Protein AF-A0A928P464-F1 (afdb_monomer_lite)

Secondary structure (DSSP, 8-state):
-PPPHHHHHHHHHHHHH-HHHHHHHHHHHHHHHHHHHHHHHHHHHHHHH----HHHHHHHHHHHHHHHIIIIIITTT-TTSPP---HHHHHHHHHHHHHHHHHHHHHHHHHHHHTTS--HHHHHHHHHHHHHHHHHHHHHHHHHHHHHHHHHHHHHSSS-HHHHHHHHHHHHHHHHHT--HHHHHHHHHHHHTTSBHHHHHHHHHHHHHT-TT----HHHHHHHHHHHSSBSSSS-BTTTSBGGGG--TT-HHHHHHHHHHHHHHHHHHHTT-

pLDDT: mean 84.29, std 10.1, range [51.41, 97.38]

Foldseek 3Di:
DQDDLVNLVVLVVQLVPDLVSVLVSLLVVCCVQCLVLLVVLQVVVCVVVVDDCSVVLSVQLSVVCSVDVVPCQQQVVHPPDHGHSDRVVSSVVSVVSSLVSSLVVVLVVLVVVCPVDDDPVVSVVVSVVVSVVSVVVSVVVVVLVVVQVLLLCLLVDPDQLLLSLLQLQLVLCCVQVVDDSLVSLVCCVVPQQQPASLVSVVVSQVSQVVPVSHDQDPVSVVSSVVSQQPDPDPPDGSRGDGSNVQDDPVDRSVRSVVSNVVSVVVSVVVVVD

Radius of gyration: 24.07 Å; chains: 1; bounding box: 61×32×77 Å

Sequence (273 aa):
MEFTKEEFDIMIDEMLNREQCCKDMLTVILDKTLDKFIKSWCYKAKIKYNIDLSEDAKTYIYIHFYETVIPKFLLKNGINGPVNYDPEGFSHWLCRVAKRTFINFMKEELLFSSRVISTDDELLKFITAEVIGLEKNLDEAETRQRLRKIFSIVINLRMSIYKKLTWLLEFLLIINHNSKKIEANRIMEKVFSDKSLFSMYCTVLVLIENIPWLSITEEEKAVLIAGLEKSYDENQKYADVKYSEFYMKKGPISSISDWINRVNDMIKKELKK

Structure (mmCIF, N/CA/C/O backbone):
data_AF-A0A928P464-F1
#
_entry.id   AF-A0A928P464-F1
#
loop_
_atom_site.group_PDB
_atom_site.id
_atom_site.type_symbol
_atom_site.label_atom_id
_atom_site.label_alt_id
_atom_site.label_comp_id
_atom_site.label_asym_id
_atom_site.label_entity_id
_atom_site.label_seq_id
_atom_site.pdbx_PDB_ins_code
_atom_site.Cartn_x
_atom_site.Cartn_y
_atom_site.Cartn_z
_atom_site.occupancy
_atom_site.B_iso_or_equiv
_atom_site.auth_seq_id
_atom_site.auth_comp_id
_atom_site.auth_asym_id
_atom_site.auth_atom_id
_atom_site.pdbx_PDB_model_num
ATOM 1 N N . MET A 1 1 ? 11.515 -4.047 0.277 1.00 51.41 1 MET A N 1
ATOM 2 C CA . MET A 1 1 ? 12.463 -4.713 1.180 1.00 51.41 1 MET A CA 1
ATOM 3 C C . MET A 1 1 ? 13.371 -3.604 1.657 1.00 51.41 1 MET A C 1
ATOM 5 O O . MET A 1 1 ? 13.888 -2.912 0.791 1.00 51.41 1 MET A O 1
ATOM 9 N N . GLU A 1 2 ? 13.449 -3.342 2.957 1.00 57.09 2 GLU A N 1
ATOM 10 C CA . GLU A 1 2 ? 14.510 -2.492 3.498 1.00 57.09 2 GLU A CA 1
ATOM 11 C C . GLU A 1 2 ? 15.785 -3.341 3.570 1.00 57.09 2 GLU A C 1
ATOM 13 O O . GLU A 1 2 ? 15.769 -4.434 4.133 1.00 57.09 2 GLU A O 1
ATOM 18 N N . PHE A 1 3 ? 16.862 -2.878 2.932 1.00 64.12 3 PHE A N 1
ATOM 19 C CA . PHE A 1 3 ? 18.202 -3.388 3.211 1.00 64.12 3 PHE A CA 1
ATOM 20 C C . PHE A 1 3 ? 18.655 -2.754 4.518 1.00 64.12 3 PHE A C 1
ATOM 22 O O . PHE A 1 3 ? 18.525 -1.534 4.672 1.00 64.12 3 PHE A O 1
ATOM 29 N N . THR A 1 4 ? 19.217 -3.531 5.442 1.00 73.69 4 THR A N 1
ATOM 30 C CA . THR A 1 4 ? 19.958 -2.889 6.528 1.00 73.69 4 THR A CA 1
ATOM 31 C C . THR A 1 4 ? 21.178 -2.177 5.944 1.00 73.69 4 THR A C 1
ATOM 33 O O . THR A 1 4 ? 21.699 -2.542 4.887 1.00 73.69 4 THR A O 1
ATOM 36 N N . LYS A 1 5 ? 21.633 -1.124 6.625 1.00 75.06 5 LYS A N 1
ATOM 37 C CA . LYS A 1 5 ? 22.790 -0.343 6.180 1.00 75.06 5 LYS A CA 1
ATOM 38 C C . LYS A 1 5 ? 24.044 -1.218 6.042 1.00 75.06 5 LYS A C 1
ATOM 40 O O . LYS A 1 5 ? 24.749 -1.108 5.051 1.00 75.06 5 LYS A O 1
ATOM 45 N N . GLU A 1 6 ? 24.254 -2.129 6.989 1.00 80.19 6 GLU A N 1
ATOM 46 C CA . GLU A 1 6 ? 25.386 -3.062 6.998 1.00 80.19 6 GLU A CA 1
ATOM 47 C C . GLU A 1 6 ? 25.321 -4.076 5.848 1.00 80.19 6 GLU A C 1
ATOM 49 O O . GLU A 1 6 ? 26.315 -4.267 5.152 1.00 80.19 6 GLU A O 1
ATOM 54 N N . GLU A 1 7 ? 24.155 -4.680 5.584 1.00 79.75 7 GLU A N 1
ATOM 55 C CA . GLU A 1 7 ? 23.981 -5.588 4.438 1.00 79.75 7 GLU A CA 1
ATOM 56 C C . GLU A 1 7 ? 24.219 -4.869 3.107 1.00 79.75 7 GLU A C 1
ATOM 58 O O . GLU A 1 7 ? 24.826 -5.427 2.194 1.00 79.75 7 GLU A O 1
ATOM 63 N N . PHE A 1 8 ? 23.742 -3.627 2.997 1.00 81.50 8 PHE A N 1
ATOM 64 C CA . PHE A 1 8 ? 23.893 -2.824 1.792 1.00 81.50 8 PHE A CA 1
ATOM 65 C C . PHE A 1 8 ? 25.349 -2.424 1.533 1.00 81.50 8 PHE A C 1
ATOM 67 O O . PHE A 1 8 ? 25.798 -2.453 0.388 1.00 81.50 8 PHE A O 1
ATOM 74 N N . ASP A 1 9 ? 26.089 -2.082 2.586 1.00 83.31 9 ASP A N 1
ATOM 75 C CA . ASP A 1 9 ? 27.494 -1.691 2.481 1.00 83.31 9 ASP A CA 1
ATOM 76 C C . ASP A 1 9 ? 28.367 -2.890 2.057 1.00 83.31 9 ASP A C 1
ATOM 78 O O . ASP A 1 9 ? 29.120 -2.772 1.090 1.00 83.31 9 ASP A O 1
ATOM 82 N N . ILE A 1 10 ? 28.174 -4.072 2.666 1.00 83.12 10 ILE A N 1
ATOM 83 C CA . ILE A 1 10 ? 28.855 -5.324 2.264 1.00 83.12 10 ILE A CA 1
ATOM 84 C C . ILE A 1 10 ? 28.572 -5.649 0.793 1.00 83.12 10 ILE A C 1
ATOM 86 O O . ILE A 1 10 ? 29.476 -5.966 0.021 1.00 83.12 10 ILE A O 1
ATOM 90 N N . MET A 1 11 ? 27.308 -5.538 0.392 1.00 80.62 11 MET A N 1
ATOM 91 C CA . MET A 1 11 ? 26.863 -5.811 -0.968 1.00 80.62 11 MET A CA 1
ATOM 92 C C . MET A 1 11 ? 27.524 -4.875 -1.991 1.00 80.62 11 MET A C 1
ATOM 94 O O . MET A 1 11 ? 27.979 -5.339 -3.037 1.00 80.62 11 MET A O 1
ATOM 98 N N . ILE A 1 12 ? 27.599 -3.570 -1.708 1.00 83.38 12 ILE A N 1
ATOM 99 C CA . ILE A 1 12 ? 28.276 -2.607 -2.588 1.00 83.38 12 ILE A CA 1
ATOM 100 C C . ILE A 1 12 ? 29.764 -2.934 -2.705 1.00 83.38 12 ILE A C 1
ATOM 102 O O . ILE A 1 12 ? 30.298 -2.938 -3.818 1.00 83.38 12 ILE A O 1
ATOM 106 N N . ASP A 1 13 ? 30.421 -3.232 -1.587 1.00 82.19 13 ASP A N 1
ATOM 107 C CA . ASP A 1 13 ? 31.849 -3.538 -1.573 1.00 82.19 13 ASP A CA 1
ATOM 108 C C . ASP A 1 13 ? 32.155 -4.813 -2.374 1.00 82.19 13 ASP A C 1
ATOM 110 O O . ASP A 1 13 ? 33.135 -4.862 -3.122 1.00 82.19 13 ASP A O 1
ATOM 114 N N . GLU A 1 14 ? 31.297 -5.831 -2.301 1.00 80.56 14 GLU A N 1
ATOM 115 C CA . GLU A 1 14 ? 31.416 -7.036 -3.128 1.00 80.56 14 GLU A CA 1
ATOM 116 C C . GLU A 1 14 ? 31.190 -6.750 -4.621 1.00 80.56 14 GLU A C 1
ATOM 118 O O . GLU A 1 14 ? 31.947 -7.243 -5.465 1.00 80.56 14 GLU A O 1
ATOM 123 N N . MET A 1 15 ? 30.197 -5.919 -4.957 1.00 79.50 15 MET A N 1
ATOM 124 C CA . MET A 1 15 ? 29.885 -5.542 -6.341 1.00 79.50 15 MET A CA 1
ATOM 125 C C . MET A 1 15 ? 30.997 -4.717 -7.003 1.00 79.50 15 MET A C 1
ATOM 127 O O . MET A 1 15 ? 31.235 -4.873 -8.201 1.00 79.50 15 MET A O 1
ATOM 131 N N . LEU A 1 16 ? 31.676 -3.844 -6.252 1.00 79.94 16 LEU A N 1
ATOM 132 C CA . LEU A 1 16 ? 32.748 -2.990 -6.778 1.00 79.94 16 LEU A CA 1
ATOM 133 C C . LEU A 1 16 ? 34.091 -3.719 -6.911 1.00 79.94 16 LEU A C 1
ATOM 135 O O . LEU A 1 16 ? 34.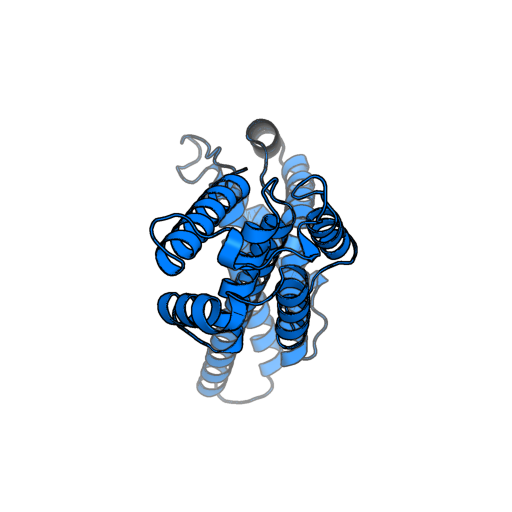897 -3.348 -7.762 1.00 79.94 16 LEU A O 1
ATOM 139 N N . ASN A 1 17 ? 34.334 -4.758 -6.107 1.00 77.06 17 ASN A N 1
ATOM 140 C CA . ASN A 1 17 ? 35.632 -5.435 -6.062 1.00 77.06 17 ASN A CA 1
ATOM 141 C C . ASN A 1 17 ? 35.736 -6.677 -6.966 1.00 77.06 17 ASN A C 1
ATOM 143 O O . ASN A 1 17 ? 36.846 -7.181 -7.159 1.00 77.06 17 ASN A O 1
ATOM 147 N N . ARG A 1 18 ? 34.626 -7.216 -7.504 1.00 67.75 18 ARG A N 1
ATOM 148 C CA . ARG A 1 18 ? 34.631 -8.447 -8.325 1.00 67.75 18 ARG A CA 1
ATOM 149 C C . ARG A 1 18 ? 33.524 -8.469 -9.388 1.00 67.75 18 ARG A C 1
ATOM 151 O O . ARG A 1 18 ? 32.344 -8.577 -9.069 1.00 67.75 18 ARG A O 1
ATOM 158 N N . GLU A 1 19 ? 33.911 -8.493 -10.664 1.00 61.59 19 GLU A N 1
ATOM 159 C CA . GLU A 1 19 ? 32.976 -8.441 -11.802 1.00 61.59 19 GLU A CA 1
ATOM 160 C C . GLU A 1 19 ? 32.015 -9.647 -11.872 1.00 61.59 19 GLU A C 1
ATOM 162 O O . GLU A 1 19 ? 30.820 -9.474 -12.107 1.00 61.59 19 GLU A O 1
ATOM 167 N N . GLN A 1 20 ? 32.499 -10.868 -11.606 1.00 62.56 20 GLN A N 1
ATOM 168 C CA . GLN A 1 20 ? 31.653 -12.070 -11.606 1.00 62.56 20 GLN A CA 1
ATOM 169 C C . GLN A 1 20 ? 30.688 -12.101 -10.404 1.00 62.56 20 GLN A C 1
ATOM 171 O O . GLN A 1 20 ? 29.511 -12.403 -10.575 1.00 62.56 20 GLN A O 1
ATOM 176 N N . CYS A 1 21 ? 31.151 -11.717 -9.207 1.00 61.81 21 CYS A N 1
ATOM 177 C CA . CYS A 1 21 ? 30.310 -11.671 -8.002 1.00 61.81 21 CYS A CA 1
ATOM 178 C C . CYS A 1 21 ? 29.225 -10.587 -8.092 1.00 61.81 21 CYS A C 1
ATOM 180 O O . CYS A 1 21 ? 28.141 -10.759 -7.539 1.00 61.81 21 CYS A O 1
ATOM 182 N N . CYS A 1 22 ? 29.483 -9.502 -8.831 1.00 69.69 22 CYS A N 1
ATOM 183 C CA . CYS A 1 22 ? 28.506 -8.448 -9.082 1.00 69.69 22 CYS A CA 1
ATOM 184 C C . CYS A 1 22 ? 27.236 -8.981 -9.766 1.00 69.69 22 CYS A C 1
ATOM 186 O O . CYS A 1 22 ? 26.129 -8.626 -9.362 1.00 69.69 22 CYS A O 1
ATOM 188 N N . LYS A 1 23 ? 27.373 -9.868 -10.763 1.00 75.06 23 LYS A N 1
ATOM 189 C CA . LYS A 1 23 ? 26.223 -10.409 -11.508 1.00 75.06 23 LYS A CA 1
ATOM 190 C C . LYS A 1 23 ? 25.366 -11.343 -10.656 1.00 75.06 23 LYS A C 1
ATOM 192 O O . LYS A 1 23 ? 24.143 -11.201 -10.631 1.00 75.06 23 LYS A O 1
ATOM 197 N N . ASP A 1 24 ? 26.002 -12.245 -9.916 1.00 78.69 24 ASP A N 1
ATOM 198 C CA . ASP A 1 24 ? 25.301 -13.198 -9.051 1.00 78.69 24 ASP A CA 1
ATOM 199 C C . ASP A 1 24 ? 24.577 -12.471 -7.908 1.00 78.69 24 ASP A C 1
ATOM 201 O O . ASP A 1 24 ? 23.390 -12.701 -7.663 1.00 78.69 24 ASP A O 1
ATOM 205 N N . MET A 1 25 ? 25.257 -11.515 -7.264 1.00 80.00 25 MET A N 1
ATOM 206 C CA . MET A 1 25 ? 24.678 -10.714 -6.186 1.00 80.00 25 MET A CA 1
ATOM 207 C C . MET A 1 25 ? 23.514 -9.854 -6.690 1.00 80.00 25 MET A C 1
ATOM 209 O O . MET A 1 25 ? 22.440 -9.834 -6.082 1.00 80.00 25 MET A O 1
ATOM 213 N N . LEU A 1 26 ? 23.682 -9.192 -7.839 1.00 81.31 26 LEU A N 1
ATOM 214 C CA . LEU A 1 26 ? 22.622 -8.392 -8.441 1.00 81.31 26 LEU A CA 1
ATOM 215 C C . LEU A 1 26 ? 21.419 -9.253 -8.837 1.00 81.31 26 LEU A C 1
ATOM 217 O O . LEU A 1 26 ? 20.295 -8.846 -8.568 1.00 81.31 26 LEU A O 1
ATOM 221 N N . THR A 1 27 ? 21.623 -10.461 -9.366 1.00 85.62 27 THR A N 1
ATOM 222 C CA . THR A 1 27 ? 20.524 -11.410 -9.631 1.00 85.62 27 THR A CA 1
ATOM 223 C C . THR A 1 27 ? 19.709 -11.671 -8.368 1.00 85.62 27 THR A C 1
ATOM 225 O O . THR A 1 27 ? 18.491 -11.502 -8.374 1.00 85.62 27 THR A O 1
ATOM 228 N N . VAL A 1 28 ? 20.377 -12.018 -7.262 1.00 84.94 28 VAL A N 1
ATOM 229 C CA . VAL A 1 28 ? 19.716 -12.314 -5.980 1.00 84.94 28 VAL A CA 1
ATOM 230 C C . VAL A 1 28 ? 18.926 -11.109 -5.472 1.00 84.94 28 VAL A C 1
ATOM 232 O O . VAL A 1 28 ? 17.801 -11.254 -4.985 1.00 84.94 28 VAL A O 1
ATOM 235 N N . ILE A 1 29 ? 19.496 -9.910 -5.589 1.00 82.62 29 ILE A N 1
ATOM 236 C CA . ILE A 1 29 ? 18.835 -8.661 -5.206 1.00 82.62 29 ILE A CA 1
ATOM 237 C C . ILE A 1 29 ? 17.593 -8.431 -6.057 1.00 82.62 29 ILE A C 1
ATOM 239 O O . ILE A 1 29 ? 16.517 -8.172 -5.515 1.00 82.62 29 ILE A O 1
ATOM 243 N N . LEU A 1 30 ? 17.720 -8.520 -7.378 1.00 86.00 30 LEU A N 1
ATOM 244 C CA . LEU A 1 30 ? 16.616 -8.274 -8.295 1.00 86.00 30 LEU A CA 1
ATOM 245 C C . LEU A 1 30 ? 15.509 -9.321 -8.109 1.00 86.00 30 LEU A C 1
ATOM 247 O O . LEU A 1 30 ? 14.341 -8.943 -8.067 1.00 86.00 30 LEU A O 1
ATOM 251 N N . ASP A 1 31 ? 15.848 -10.588 -7.864 1.00 85.62 31 ASP A N 1
ATOM 252 C CA . ASP A 1 31 ? 14.868 -11.640 -7.572 1.00 85.62 31 ASP A CA 1
ATOM 253 C C . ASP A 1 31 ? 14.095 -11.335 -6.288 1.00 85.62 31 ASP A C 1
ATOM 255 O O . ASP A 1 31 ? 12.862 -11.341 -6.264 1.00 85.62 31 ASP A O 1
ATOM 259 N N . LYS A 1 32 ? 14.803 -10.994 -5.209 1.00 79.56 32 LYS A N 1
ATOM 260 C CA . LYS A 1 32 ? 14.158 -10.651 -3.934 1.00 79.56 32 LYS A CA 1
ATOM 261 C C . LYS A 1 32 ? 13.301 -9.390 -4.034 1.00 79.56 32 LYS A C 1
ATOM 263 O O . LYS A 1 32 ? 12.269 -9.292 -3.367 1.00 79.56 32 LYS A O 1
ATOM 268 N N . THR A 1 33 ? 13.731 -8.417 -4.834 1.00 76.94 33 THR A N 1
ATOM 269 C CA . THR A 1 33 ? 13.161 -7.063 -4.811 1.00 76.94 33 THR A CA 1
ATOM 270 C C . THR A 1 33 ? 12.092 -6.858 -5.876 1.00 76.94 33 THR A C 1
ATOM 272 O O . THR A 1 33 ? 11.091 -6.201 -5.602 1.00 76.94 33 THR A O 1
ATOM 275 N N . LEU A 1 34 ? 12.277 -7.416 -7.073 1.00 83.06 34 LEU A N 1
ATOM 276 C CA . LEU A 1 34 ? 11.500 -7.091 -8.269 1.00 83.06 34 LEU A CA 1
ATOM 277 C C . LEU A 1 34 ? 10.663 -8.250 -8.808 1.00 83.06 34 LEU A C 1
ATOM 279 O O . LEU A 1 34 ? 9.687 -7.972 -9.495 1.00 83.06 34 LEU A O 1
ATOM 283 N N . ASP A 1 35 ? 10.957 -9.513 -8.486 1.00 81.31 35 ASP A N 1
ATOM 284 C CA . ASP A 1 35 ? 10.280 -10.677 -9.094 1.00 81.31 35 ASP A CA 1
ATOM 285 C C . ASP A 1 35 ? 8.745 -10.603 -8.976 1.00 81.31 35 ASP A C 1
ATOM 287 O O . ASP A 1 35 ? 8.018 -10.762 -9.957 1.00 81.31 35 ASP A O 1
ATOM 291 N N . LYS A 1 36 ? 8.232 -10.233 -7.794 1.00 76.50 36 LYS A N 1
ATOM 292 C CA . LYS A 1 36 ? 6.785 -10.034 -7.576 1.00 76.50 36 LYS A CA 1
ATOM 293 C C . LYS A 1 36 ? 6.211 -8.875 -8.397 1.00 76.50 36 LYS A C 1
ATOM 295 O O . LYS A 1 36 ? 5.066 -8.954 -8.842 1.00 76.50 36 LYS A O 1
ATOM 300 N N . PHE A 1 37 ? 6.980 -7.803 -8.581 1.00 79.38 37 PHE A N 1
ATOM 301 C CA . PHE A 1 37 ? 6.559 -6.651 -9.376 1.00 79.38 37 PHE A CA 1
ATOM 302 C C . PHE A 1 37 ? 6.536 -7.003 -10.859 1.00 79.38 37 PHE A C 1
ATOM 304 O O . PHE A 1 37 ? 5.511 -6.797 -11.496 1.00 79.38 37 PHE A O 1
ATOM 311 N N . ILE A 1 38 ? 7.599 -7.623 -11.375 1.00 82.00 38 ILE A N 1
ATOM 312 C CA . ILE A 1 38 ? 7.710 -8.053 -12.773 1.00 82.00 38 ILE A CA 1
ATOM 313 C C . ILE A 1 38 ? 6.579 -9.025 -13.120 1.00 82.00 38 ILE A C 1
ATOM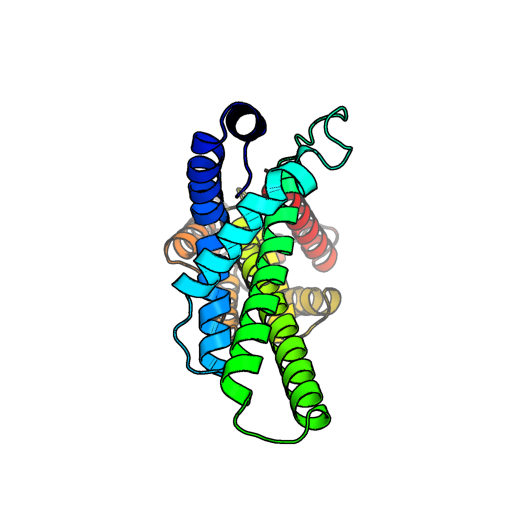 315 O O . ILE A 1 38 ? 5.869 -8.795 -14.096 1.00 82.00 38 ILE A O 1
ATOM 319 N N . LYS A 1 39 ? 6.313 -10.036 -12.281 1.00 79.19 39 LYS A N 1
ATOM 320 C CA . LYS A 1 39 ? 5.183 -10.966 -12.473 1.00 79.19 39 LYS A CA 1
ATOM 321 C C . LYS A 1 39 ? 3.834 -10.248 -12.502 1.00 79.19 39 LYS A C 1
ATOM 323 O O . LYS A 1 39 ? 3.005 -10.518 -13.369 1.00 79.19 39 LYS A O 1
ATOM 328 N N . SER A 1 40 ? 3.619 -9.303 -11.586 1.00 77.12 40 SER A N 1
ATOM 329 C CA . SER A 1 40 ? 2.404 -8.479 -11.549 1.00 77.12 40 SER A CA 1
ATOM 330 C C . SER A 1 40 ? 2.255 -7.615 -12.808 1.00 77.12 40 SER A C 1
ATOM 332 O O . SER A 1 40 ? 1.168 -7.531 -13.385 1.00 77.12 40 SER A O 1
ATOM 334 N N . TRP A 1 41 ? 3.345 -7.008 -13.277 1.00 83.94 41 TRP A N 1
ATOM 335 C CA . TRP A 1 41 ? 3.377 -6.192 -14.489 1.00 83.94 41 TRP A CA 1
ATOM 336 C C . TRP A 1 41 ? 3.096 -7.030 -15.741 1.00 83.94 41 TRP A C 1
ATOM 338 O O . TRP A 1 41 ? 2.241 -6.650 -16.543 1.00 83.94 41 TRP A O 1
ATOM 348 N N . CYS A 1 42 ? 3.726 -8.202 -15.860 1.00 79.25 42 CYS A N 1
ATOM 349 C CA . CYS A 1 42 ? 3.517 -9.146 -16.958 1.00 79.25 42 CYS A CA 1
ATOM 350 C C . CYS A 1 42 ? 2.086 -9.681 -16.986 1.00 79.25 42 CYS A C 1
ATOM 352 O O . CYS A 1 42 ? 1.472 -9.702 -18.045 1.00 79.25 42 CYS A O 1
ATOM 354 N N . TYR A 1 43 ? 1.508 -10.050 -15.839 1.00 74.00 43 TYR A N 1
ATOM 355 C CA . TYR A 1 43 ? 0.116 -10.505 -15.767 1.00 74.00 43 TYR A CA 1
ATOM 356 C C . TYR A 1 43 ? -0.863 -9.444 -16.291 1.00 74.00 43 TYR A C 1
ATOM 358 O O . TYR A 1 43 ? -1.756 -9.739 -17.085 1.00 74.00 43 TYR A O 1
ATOM 366 N N . LYS A 1 44 ? -0.671 -8.181 -15.896 1.00 69.19 44 LYS A N 1
ATOM 367 C CA . LYS A 1 44 ? -1.512 -7.067 -16.357 1.00 69.19 44 LYS A CA 1
ATOM 368 C C . LYS A 1 44 ? -1.320 -6.758 -17.836 1.00 69.19 44 LYS A C 1
ATOM 370 O O . LYS A 1 44 ? -2.296 -6.472 -18.525 1.00 69.19 44 LYS A O 1
ATOM 375 N N . ALA A 1 45 ? -0.084 -6.833 -18.321 1.00 70.44 45 ALA A N 1
ATOM 376 C CA . ALA A 1 45 ? 0.204 -6.729 -19.742 1.00 70.44 45 ALA A CA 1
ATOM 377 C C . ALA A 1 45 ? -0.452 -7.888 -20.516 1.00 70.44 45 ALA A C 1
ATOM 379 O O . ALA A 1 45 ? -1.103 -7.643 -21.522 1.00 70.44 45 ALA A O 1
ATOM 380 N N . LYS A 1 46 ? -0.397 -9.128 -20.012 1.00 62.16 46 LYS A N 1
ATOM 381 C CA . LYS A 1 46 ? -1.007 -10.318 -20.629 1.00 62.16 46 LYS A CA 1
ATOM 382 C C . LYS A 1 46 ? -2.529 -10.244 -20.709 1.00 62.16 46 LYS A C 1
ATOM 384 O O . LYS A 1 46 ? -3.077 -10.646 -21.723 1.00 62.16 46 LYS A O 1
ATOM 389 N N . ILE A 1 47 ? -3.224 -9.679 -19.718 1.00 55.16 47 ILE A N 1
ATOM 390 C CA . ILE A 1 47 ? -4.671 -9.404 -19.854 1.00 55.16 47 ILE A CA 1
ATOM 391 C C . ILE A 1 47 ? -4.946 -8.516 -21.078 1.00 55.16 47 ILE A C 1
ATOM 393 O O . ILE A 1 47 ? -5.965 -8.684 -21.742 1.00 55.16 47 ILE A O 1
ATOM 397 N N . LYS A 1 48 ? -4.039 -7.582 -21.383 1.00 58.38 48 LYS A N 1
ATOM 398 C CA . LYS A 1 48 ? -4.195 -6.632 -22.486 1.00 58.38 48 LYS A CA 1
ATOM 399 C C . LYS A 1 48 ? -3.682 -7.165 -23.832 1.00 58.38 48 LYS A C 1
ATOM 401 O O . LYS A 1 48 ? -4.261 -6.828 -24.857 1.00 58.38 48 LYS A O 1
ATOM 406 N N . TYR A 1 49 ? -2.639 -7.999 -23.829 1.00 59.75 49 TYR A N 1
ATOM 407 C CA . TYR A 1 49 ? -1.909 -8.411 -25.039 1.00 59.75 49 TYR A CA 1
ATOM 408 C C . TYR A 1 49 ? -1.890 -9.928 -25.301 1.00 59.75 49 TYR A C 1
ATOM 410 O O . TYR A 1 49 ? -1.546 -10.342 -26.396 1.00 59.75 49 TYR A O 1
ATOM 418 N N . ASN A 1 50 ? -2.289 -10.759 -24.334 1.00 54.75 50 ASN A N 1
ATOM 419 C CA . ASN A 1 50 ? -2.350 -12.227 -24.406 1.00 54.75 50 ASN A CA 1
ATOM 420 C C . ASN A 1 50 ? -1.034 -12.934 -24.814 1.00 54.75 50 ASN A C 1
ATOM 422 O O . ASN A 1 50 ? -1.062 -13.925 -25.539 1.00 54.75 50 ASN A O 1
ATOM 426 N N . ILE A 1 51 ? 0.119 -12.447 -24.336 1.00 59.16 51 ILE A N 1
ATOM 427 C CA . ILE A 1 51 ? 1.453 -13.024 -24.604 1.00 59.16 51 ILE A CA 1
ATOM 428 C C . ILE A 1 51 ? 2.103 -13.451 -23.279 1.00 59.16 51 ILE A C 1
ATOM 430 O O . ILE A 1 51 ? 1.920 -12.793 -22.250 1.00 59.16 51 ILE A O 1
ATOM 434 N N . ASP A 1 52 ? 2.827 -14.572 -23.281 1.00 67.06 52 ASP A N 1
ATOM 435 C CA . ASP A 1 52 ? 3.627 -15.025 -22.140 1.00 67.06 52 ASP A CA 1
ATOM 436 C C . ASP A 1 52 ? 5.062 -14.487 -22.250 1.00 67.06 52 ASP A C 1
ATOM 438 O O . ASP A 1 52 ? 5.835 -14.977 -23.060 1.00 67.06 52 ASP A O 1
ATOM 442 N N . LEU A 1 53 ? 5.380 -13.436 -21.483 1.00 76.06 53 LEU A N 1
ATOM 443 C CA . LEU A 1 53 ? 6.635 -12.665 -21.586 1.00 76.06 53 LEU A CA 1
ATOM 444 C C . LEU A 1 53 ? 7.374 -12.532 -20.244 1.00 76.06 53 LEU A C 1
ATOM 446 O O . LEU A 1 53 ? 8.258 -11.692 -20.100 1.00 76.06 53 LEU A O 1
ATOM 450 N N . SER A 1 54 ? 6.973 -13.297 -19.224 1.00 77.75 54 SER A N 1
ATOM 451 C CA . SER A 1 54 ? 7.456 -13.124 -17.843 1.00 77.75 54 SER A CA 1
ATOM 452 C C . SER A 1 54 ? 8.976 -13.224 -17.728 1.00 77.75 54 SER A C 1
ATOM 454 O O . SER A 1 54 ? 9.617 -12.335 -17.165 1.00 77.75 54 SER A O 1
ATOM 456 N N . GLU A 1 55 ? 9.545 -14.305 -18.260 1.00 83.88 55 GLU A N 1
ATOM 457 C CA . GLU A 1 55 ? 10.986 -14.557 -18.181 1.00 83.88 55 GLU A CA 1
ATOM 458 C C . GLU A 1 55 ? 11.771 -13.628 -19.111 1.00 83.88 55 GLU A C 1
ATOM 460 O O . GLU A 1 55 ? 12.781 -13.074 -18.691 1.00 83.88 55 GLU A O 1
ATOM 465 N N . ASP A 1 56 ? 11.262 -13.341 -20.311 1.00 86.81 56 ASP A N 1
ATOM 466 C CA . ASP A 1 56 ? 11.922 -12.428 -21.252 1.00 86.81 56 ASP A CA 1
ATOM 467 C C . ASP A 1 56 ? 11.998 -11.002 -20.696 1.00 86.81 56 ASP A C 1
ATOM 469 O O . ASP A 1 56 ? 13.065 -10.382 -20.686 1.00 86.81 56 ASP A O 1
ATOM 473 N N . ALA A 1 57 ? 10.893 -10.504 -20.130 1.00 87.81 57 ALA A N 1
ATOM 474 C CA . ALA A 1 57 ? 10.853 -9.211 -19.458 1.00 87.81 57 ALA A CA 1
ATOM 475 C C . ALA A 1 57 ? 11.832 -9.162 -18.278 1.00 87.81 57 ALA A C 1
ATOM 477 O O . ALA A 1 57 ? 12.517 -8.157 -18.068 1.00 87.81 57 ALA A O 1
ATOM 478 N N . LYS A 1 58 ? 11.913 -10.250 -17.505 1.00 88.94 58 LYS A N 1
ATOM 479 C CA . LYS A 1 58 ? 12.834 -10.376 -16.373 1.00 88.94 58 LYS A CA 1
ATOM 480 C C . LYS A 1 58 ? 14.288 -10.325 -16.838 1.00 88.94 58 LYS A C 1
ATOM 482 O O . LYS A 1 58 ? 15.051 -9.497 -16.338 1.00 88.94 58 LYS A O 1
ATOM 487 N N . THR A 1 59 ? 14.658 -11.130 -17.828 1.00 88.69 59 THR A N 1
ATOM 488 C CA . THR A 1 59 ? 16.003 -11.145 -18.415 1.00 88.69 59 THR A CA 1
ATOM 489 C C . THR A 1 59 ? 16.376 -9.785 -18.998 1.00 88.69 59 THR A C 1
ATOM 491 O O . THR A 1 59 ? 17.463 -9.281 -18.711 1.00 88.69 59 THR A O 1
ATOM 494 N N . TYR A 1 60 ? 15.466 -9.141 -19.731 1.00 90.69 60 TYR A N 1
ATOM 495 C CA . TYR A 1 60 ? 15.681 -7.811 -20.307 1.00 90.69 60 TYR A CA 1
ATOM 496 C C . TYR A 1 60 ? 15.962 -6.757 -19.222 1.00 90.69 60 TYR A C 1
ATOM 498 O O . TYR A 1 60 ? 16.885 -5.945 -19.336 1.00 90.69 60 TYR A O 1
ATOM 506 N N . ILE A 1 61 ? 15.219 -6.803 -18.112 1.00 90.31 61 ILE A N 1
ATOM 507 C CA . ILE A 1 61 ? 15.451 -5.934 -16.952 1.00 90.31 61 ILE A CA 1
ATOM 508 C C . ILE A 1 61 ? 16.817 -6.214 -16.307 1.00 90.31 61 ILE A C 1
ATOM 510 O O . ILE A 1 61 ? 17.526 -5.270 -15.956 1.00 90.31 61 ILE A O 1
ATOM 514 N N . TYR A 1 62 ? 17.208 -7.481 -16.161 1.00 90.44 62 TYR A N 1
ATOM 515 C CA . TYR A 1 62 ? 18.442 -7.865 -15.461 1.00 90.44 62 TYR A CA 1
ATOM 516 C C . TYR A 1 62 ? 19.677 -7.440 -16.249 1.00 90.44 62 TYR A C 1
ATOM 518 O O . TYR A 1 62 ? 20.596 -6.856 -15.674 1.00 90.44 62 TYR A O 1
ATOM 526 N N . ILE A 1 63 ? 19.655 -7.640 -17.571 1.00 89.31 63 ILE A N 1
ATOM 527 C CA . ILE A 1 63 ? 20.701 -7.162 -18.483 1.00 89.31 63 ILE A CA 1
ATOM 528 C C . ILE A 1 63 ? 20.886 -5.652 -18.322 1.00 89.31 63 ILE A C 1
ATOM 530 O O . ILE A 1 63 ? 22.002 -5.190 -18.084 1.00 89.31 63 ILE A O 1
ATOM 534 N N . HIS A 1 64 ? 19.789 -4.889 -18.333 1.00 90.75 64 HIS A N 1
ATOM 535 C CA . HIS A 1 64 ? 19.863 -3.442 -18.144 1.00 90.75 64 HIS A CA 1
ATOM 536 C C . HIS A 1 64 ? 20.492 -3.055 -16.798 1.00 90.75 64 HIS A C 1
ATOM 538 O O . HIS A 1 64 ? 21.233 -2.074 -16.711 1.00 90.75 64 HIS A O 1
ATOM 544 N N . PHE A 1 65 ? 20.212 -3.797 -15.727 1.00 89.69 65 PHE A N 1
ATOM 545 C CA . PHE A 1 65 ? 20.800 -3.523 -14.420 1.00 89.69 65 PHE A CA 1
ATOM 546 C C . PHE A 1 65 ? 22.293 -3.825 -14.357 1.00 89.69 65 PHE A C 1
ATOM 548 O O . PHE A 1 65 ? 23.021 -3.008 -13.788 1.00 89.69 65 PHE A O 1
ATOM 555 N N . TYR A 1 66 ? 22.769 -4.905 -14.983 1.00 85.25 66 TYR A N 1
ATOM 556 C CA . TYR A 1 66 ? 24.208 -5.184 -15.064 1.00 85.25 66 TYR A CA 1
ATOM 557 C C . TYR A 1 66 ? 24.982 -4.035 -15.713 1.00 85.25 66 TYR A C 1
ATOM 559 O O . TYR A 1 66 ? 26.077 -3.699 -15.270 1.00 85.25 66 TYR A O 1
ATOM 567 N N . GLU A 1 67 ? 24.392 -3.382 -16.712 1.00 84.75 67 GLU A N 1
ATOM 568 C CA . GLU A 1 67 ? 25.028 -2.280 -17.439 1.00 84.75 67 GLU A CA 1
ATOM 569 C C . GLU A 1 67 ? 24.920 -0.928 -16.723 1.00 84.75 67 GLU A C 1
ATOM 571 O O . GLU A 1 67 ? 25.662 0.006 -17.032 1.00 84.75 67 GLU A O 1
ATOM 576 N N . THR A 1 68 ? 23.980 -0.774 -15.786 1.00 87.50 68 THR A N 1
ATOM 577 C CA . THR A 1 68 ? 23.626 0.548 -15.247 1.00 87.50 68 THR A CA 1
ATOM 578 C C . THR A 1 68 ? 23.855 0.719 -13.758 1.00 87.50 68 THR A C 1
ATOM 580 O O . THR A 1 68 ? 24.056 1.855 -13.327 1.00 87.50 68 THR A O 1
ATOM 583 N N . VAL A 1 69 ? 23.874 -0.350 -12.963 1.00 86.56 69 VAL A N 1
ATOM 584 C CA . VAL A 1 69 ? 23.935 -0.244 -11.499 1.00 86.56 69 VAL A CA 1
ATOM 585 C C . VAL A 1 69 ? 25.231 0.406 -11.004 1.00 86.56 69 VAL A C 1
ATOM 587 O O . VAL A 1 69 ? 25.186 1.373 -10.240 1.00 86.56 69 VAL A O 1
ATOM 590 N N . ILE A 1 70 ? 26.382 -0.039 -11.513 1.00 82.75 70 ILE A N 1
ATOM 591 C CA . ILE A 1 70 ? 27.689 0.531 -11.170 1.00 82.75 70 ILE A CA 1
ATOM 592 C C . ILE A 1 70 ? 27.804 1.974 -11.687 1.00 82.75 70 ILE A C 1
ATOM 594 O O . ILE A 1 70 ? 27.964 2.880 -10.867 1.00 82.75 70 ILE A O 1
ATOM 598 N N . PRO A 1 71 ? 27.678 2.252 -13.001 1.00 84.69 71 PRO A N 1
ATOM 599 C CA . PRO A 1 71 ? 27.965 3.590 -13.514 1.00 84.69 71 PRO A CA 1
ATOM 600 C C . PRO A 1 71 ? 26.882 4.628 -13.194 1.00 84.69 71 PRO A C 1
ATOM 602 O O . PRO A 1 71 ? 27.202 5.804 -13.040 1.00 84.69 71 PRO A O 1
ATOM 605 N N . LYS A 1 72 ? 25.599 4.244 -13.105 1.00 86.19 72 LYS A N 1
ATOM 606 C CA . LYS A 1 72 ? 24.490 5.210 -12.958 1.00 86.19 72 LYS A CA 1
ATOM 607 C C . LYS A 1 72 ? 23.981 5.366 -11.532 1.00 86.19 72 LYS A C 1
ATOM 609 O O . LYS A 1 72 ? 23.326 6.372 -11.256 1.00 86.19 72 LYS A O 1
ATOM 614 N N . PHE A 1 73 ? 24.246 4.411 -10.640 1.00 87.00 73 PHE A N 1
ATOM 615 C CA . PHE A 1 73 ? 23.832 4.515 -9.242 1.00 87.00 73 PHE A CA 1
ATOM 616 C C . PHE A 1 73 ? 25.017 4.628 -8.284 1.00 87.00 73 PHE A C 1
ATOM 618 O O . PHE A 1 73 ? 25.113 5.639 -7.582 1.00 87.00 73 PHE A O 1
ATOM 625 N N . LEU A 1 74 ? 25.910 3.632 -8.267 1.00 86.44 74 LEU A N 1
ATOM 626 C CA . LEU A 1 74 ? 27.017 3.568 -7.303 1.00 86.44 74 LEU A CA 1
ATOM 627 C C . LEU A 1 74 ? 28.064 4.652 -7.567 1.00 86.44 74 LEU A C 1
ATOM 629 O O . LEU A 1 74 ? 28.434 5.380 -6.651 1.00 86.44 74 LEU A O 1
ATOM 633 N N . LEU A 1 75 ? 28.466 4.818 -8.828 1.00 86.75 75 LEU A N 1
ATOM 634 C CA . LEU A 1 75 ? 29.475 5.779 -9.282 1.00 86.75 75 LEU A CA 1
ATOM 635 C C . LEU A 1 75 ? 28.853 6.965 -10.030 1.00 86.75 75 LEU A C 1
ATOM 637 O O . LEU A 1 75 ? 29.450 7.513 -10.956 1.00 86.75 75 LEU A O 1
ATOM 641 N N . LYS A 1 76 ? 27.649 7.397 -9.626 1.00 84.44 76 LYS A N 1
ATOM 642 C CA . LYS A 1 76 ? 26.910 8.489 -10.295 1.00 84.44 76 LYS A CA 1
ATOM 643 C C . LYS A 1 76 ? 27.694 9.809 -10.404 1.00 84.44 76 LYS A C 1
ATOM 645 O O . LYS A 1 76 ? 27.376 10.635 -11.252 1.00 84.44 76 LYS A O 1
ATOM 650 N N . ASN A 1 77 ? 28.699 10.003 -9.546 1.00 84.50 77 ASN A N 1
ATOM 651 C CA . ASN A 1 77 ? 29.576 11.178 -9.504 1.00 84.50 77 ASN A CA 1
ATOM 652 C C . ASN A 1 77 ? 30.917 10.962 -10.242 1.00 84.50 77 ASN A C 1
ATOM 654 O O . ASN A 1 77 ? 31.847 11.747 -10.067 1.00 84.50 77 ASN A O 1
ATOM 658 N N . GLY A 1 78 ? 31.031 9.905 -11.049 1.00 82.88 78 GLY A N 1
ATOM 659 C CA . GLY A 1 78 ? 32.256 9.516 -11.745 1.00 82.88 78 GLY A CA 1
ATOM 660 C C . GLY A 1 78 ? 33.116 8.524 -10.956 1.00 82.88 78 GLY A C 1
ATOM 661 O O . GLY A 1 78 ? 32.915 8.313 -9.763 1.00 82.88 78 GLY A O 1
ATOM 662 N N . ILE A 1 79 ? 34.095 7.925 -11.641 1.00 80.50 79 ILE A N 1
ATOM 663 C CA . ILE A 1 79 ? 34.939 6.825 -11.126 1.00 80.50 79 ILE A CA 1
ATOM 664 C C . ILE A 1 79 ? 35.748 7.238 -9.884 1.00 80.50 79 ILE A C 1
ATOM 666 O O . ILE A 1 79 ? 35.963 6.426 -8.994 1.00 80.50 79 ILE A O 1
ATOM 670 N N . ASN A 1 80 ? 36.142 8.512 -9.800 1.00 81.62 80 ASN A N 1
ATOM 671 C CA . ASN A 1 80 ? 36.898 9.069 -8.671 1.00 81.62 80 ASN A CA 1
ATOM 672 C C . ASN A 1 80 ? 36.003 9.790 -7.644 1.00 81.62 80 ASN A C 1
ATOM 674 O O . ASN A 1 80 ? 36.510 10.451 -6.738 1.00 81.62 80 ASN A O 1
ATOM 678 N N . GLY A 1 81 ? 34.680 9.750 -7.826 1.00 80.69 81 GLY A N 1
ATOM 679 C CA . GLY A 1 81 ? 33.712 10.374 -6.930 1.00 80.69 81 GLY A CA 1
ATOM 680 C C . GLY A 1 81 ? 33.349 9.477 -5.740 1.00 80.69 81 GLY A C 1
ATOM 681 O O . GLY A 1 81 ? 33.670 8.290 -5.733 1.00 80.69 81 GLY A O 1
ATOM 682 N N . PRO A 1 82 ? 32.648 10.015 -4.726 1.00 85.12 82 PRO A N 1
ATOM 683 C CA . PRO A 1 82 ? 32.184 9.209 -3.605 1.00 85.12 82 PRO A CA 1
ATOM 684 C C . PRO A 1 82 ? 31.138 8.186 -4.068 1.00 85.12 82 PRO A C 1
ATOM 686 O O . PRO A 1 82 ? 30.194 8.539 -4.787 1.00 85.12 82 PRO A O 1
ATOM 689 N N . VAL A 1 83 ? 31.297 6.940 -3.613 1.00 86.44 83 VAL A N 1
ATOM 690 C CA . VAL A 1 83 ? 30.344 5.848 -3.846 1.00 86.44 83 VAL A CA 1
ATOM 691 C C . VAL A 1 83 ? 29.024 6.147 -3.132 1.00 86.44 83 VAL A C 1
ATOM 693 O O . VAL A 1 83 ? 28.992 6.618 -1.992 1.00 86.44 83 VAL A O 1
ATOM 696 N N . ASN A 1 84 ? 27.911 5.890 -3.814 1.00 85.00 84 ASN A N 1
ATOM 697 C CA . ASN A 1 84 ? 26.577 6.131 -3.283 1.00 85.00 84 ASN A CA 1
ATOM 698 C C . ASN A 1 84 ? 26.081 4.965 -2.411 1.00 85.00 84 ASN A C 1
ATOM 700 O O . ASN A 1 84 ? 25.469 4.027 -2.919 1.00 85.00 84 ASN A O 1
ATOM 704 N N . TYR A 1 85 ? 26.277 5.067 -1.098 1.00 85.81 85 TYR A N 1
ATOM 705 C CA . TYR A 1 85 ? 25.819 4.072 -0.122 1.00 85.81 85 TYR A CA 1
ATOM 706 C C . TYR A 1 85 ? 24.430 4.387 0.481 1.00 85.81 85 TYR A C 1
ATOM 708 O O . TYR A 1 85 ? 24.240 4.337 1.698 1.00 85.81 85 TYR A O 1
ATOM 716 N N . ASP A 1 86 ? 23.454 4.744 -0.355 1.00 81.88 86 ASP A N 1
ATOM 717 C CA . ASP A 1 86 ? 22.075 5.037 0.066 1.00 81.88 86 ASP A CA 1
ATOM 718 C C . ASP A 1 86 ? 21.129 3.844 -0.217 1.00 81.88 86 ASP A C 1
ATOM 720 O O . ASP A 1 86 ? 20.690 3.689 -1.362 1.00 81.88 86 ASP A O 1
ATOM 724 N N . PRO A 1 87 ? 20.794 3.000 0.784 1.00 77.50 87 PRO A N 1
ATOM 725 C CA . PRO A 1 87 ? 19.956 1.808 0.590 1.00 77.50 87 PRO A CA 1
ATOM 726 C C . PRO A 1 87 ? 18.505 2.137 0.208 1.00 77.50 87 PRO A C 1
ATOM 728 O O . PRO A 1 87 ? 17.886 1.440 -0.608 1.00 77.50 87 PRO A O 1
ATOM 731 N N . GLU A 1 88 ? 17.948 3.216 0.765 1.00 76.06 88 GLU A N 1
ATOM 732 C CA . GLU A 1 88 ? 16.593 3.666 0.440 1.00 76.06 88 GLU A CA 1
ATOM 733 C C . GLU A 1 88 ? 16.571 4.257 -0.975 1.00 76.06 88 GLU A C 1
ATOM 735 O O . GLU A 1 88 ? 15.711 3.915 -1.798 1.00 76.06 88 GLU A O 1
ATOM 740 N N . GLY A 1 89 ? 17.561 5.090 -1.301 1.00 79.00 89 GLY A N 1
ATOM 741 C CA . GLY A 1 89 ? 17.760 5.615 -2.648 1.00 79.00 89 GLY A CA 1
ATOM 742 C C . GLY A 1 89 ? 17.960 4.514 -3.686 1.00 79.00 89 GLY A C 1
ATOM 743 O O . GLY A 1 89 ? 17.421 4.620 -4.791 1.00 79.00 89 GLY A O 1
ATOM 744 N N . PHE A 1 90 ? 18.666 3.437 -3.337 1.00 83.50 90 PHE A N 1
ATOM 745 C CA . PHE A 1 90 ? 18.886 2.288 -4.214 1.00 83.50 90 PHE A CA 1
ATOM 746 C C . PHE A 1 90 ? 17.600 1.540 -4.508 1.00 83.50 90 PHE A C 1
ATOM 748 O O . PHE A 1 90 ? 17.281 1.299 -5.670 1.00 83.50 90 PHE A O 1
ATOM 755 N N . SER A 1 91 ? 16.814 1.250 -3.475 1.00 79.19 91 SER A N 1
ATOM 756 C CA . SER A 1 91 ? 15.526 0.569 -3.618 1.00 79.19 91 SER A CA 1
ATOM 757 C C . SER A 1 91 ? 14.566 1.363 -4.511 1.00 79.19 91 SER A C 1
ATOM 759 O O . SER A 1 91 ? 13.950 0.815 -5.427 1.00 79.19 91 SER A O 1
ATOM 761 N N . HIS A 1 92 ? 14.485 2.682 -4.310 1.00 76.25 92 HIS A N 1
ATOM 762 C CA . HIS A 1 92 ? 13.681 3.562 -5.160 1.00 76.25 92 HIS A CA 1
ATOM 763 C C . HIS A 1 92 ? 14.201 3.643 -6.597 1.00 76.25 92 HIS A C 1
ATOM 765 O O . HIS A 1 92 ? 13.409 3.713 -7.544 1.00 76.25 92 HIS A O 1
ATOM 771 N N . TRP A 1 93 ? 15.521 3.666 -6.772 1.00 85.38 93 TRP A N 1
ATOM 772 C CA . TRP A 1 93 ? 16.148 3.683 -8.086 1.00 85.38 93 TRP A CA 1
ATOM 773 C C . TRP A 1 93 ? 15.892 2.376 -8.844 1.00 85.38 93 TRP A C 1
ATOM 775 O O . TRP A 1 93 ? 15.446 2.441 -9.991 1.00 85.38 93 TRP A O 1
ATOM 785 N N . LEU A 1 94 ? 16.055 1.219 -8.192 1.00 85.31 94 LEU A N 1
ATOM 786 C CA . LEU A 1 94 ? 15.758 -0.104 -8.743 1.00 85.31 94 LEU A CA 1
ATOM 787 C C . LEU A 1 94 ? 14.319 -0.176 -9.260 1.00 85.31 94 LEU A C 1
ATOM 789 O O . LEU A 1 94 ? 14.106 -0.453 -10.436 1.00 85.31 94 LEU A O 1
ATOM 793 N N . CYS A 1 95 ? 13.318 0.144 -8.437 1.00 81.62 95 CYS A N 1
ATOM 794 C CA . CYS A 1 95 ? 11.918 0.080 -8.873 1.00 81.62 95 CYS A CA 1
ATOM 795 C C . CYS A 1 95 ? 11.641 0.986 -10.084 1.00 81.62 95 CYS A C 1
ATOM 797 O O . CYS A 1 95 ? 10.960 0.582 -11.029 1.00 81.62 95 CYS A O 1
ATOM 799 N N . ARG A 1 96 ? 12.204 2.201 -10.090 1.00 83.69 96 ARG A N 1
ATOM 800 C CA . ARG A 1 96 ? 12.019 3.169 -11.179 1.00 83.69 96 ARG A CA 1
ATOM 801 C C . ARG A 1 96 ? 12.654 2.697 -12.484 1.00 83.69 96 ARG A C 1
ATOM 803 O O . ARG A 1 96 ? 12.021 2.795 -13.536 1.00 83.69 96 ARG A O 1
ATOM 810 N N . VAL A 1 97 ? 13.895 2.217 -12.423 1.00 87.06 97 VAL A N 1
ATOM 811 C CA . VAL A 1 97 ? 14.615 1.708 -13.596 1.00 87.06 97 VAL A CA 1
ATOM 812 C C . VAL A 1 97 ? 13.928 0.454 -14.115 1.00 87.06 97 VAL A C 1
ATOM 814 O O . VAL A 1 97 ? 13.608 0.409 -15.295 1.00 87.06 97 VAL A O 1
ATOM 817 N N . ALA A 1 98 ? 13.577 -0.489 -13.240 1.00 88.12 98 ALA A N 1
ATOM 818 C CA . ALA A 1 98 ? 12.877 -1.714 -13.612 1.00 88.12 98 ALA A CA 1
ATOM 819 C C . ALA A 1 98 ? 11.556 -1.428 -14.335 1.00 88.12 98 ALA A C 1
ATOM 821 O O . ALA A 1 98 ? 11.318 -1.973 -15.409 1.00 88.12 98 ALA A O 1
ATOM 822 N N . LYS A 1 99 ? 10.727 -0.521 -13.796 1.00 86.19 99 LYS A N 1
ATOM 823 C CA . LYS A 1 99 ? 9.459 -0.123 -14.424 1.00 86.19 99 LYS A CA 1
ATOM 824 C C . LYS A 1 99 ? 9.690 0.490 -15.807 1.00 86.19 99 LYS A C 1
ATOM 826 O O . LYS A 1 99 ? 9.007 0.133 -16.763 1.00 86.19 99 LYS A O 1
ATOM 831 N N . ARG A 1 100 ? 10.658 1.405 -15.931 1.00 87.06 100 ARG A N 1
ATOM 832 C CA . ARG A 1 100 ? 10.985 2.048 -17.214 1.00 87.06 100 ARG A CA 1
ATOM 833 C C . ARG A 1 100 ? 11.486 1.033 -18.241 1.00 87.06 100 ARG A C 1
ATOM 835 O O . ARG A 1 100 ? 11.059 1.071 -19.390 1.00 87.06 100 ARG A O 1
ATOM 842 N N . THR A 1 101 ? 12.370 0.138 -17.823 1.00 90.62 101 THR A N 1
ATOM 843 C CA . THR A 1 101 ? 12.932 -0.911 -18.671 1.00 90.62 101 THR A CA 1
ATOM 844 C C . THR A 1 101 ? 11.854 -1.898 -19.114 1.00 90.62 101 THR A C 1
ATOM 846 O O . THR A 1 101 ? 11.795 -2.224 -20.293 1.00 90.62 101 THR A O 1
ATOM 849 N N . PHE A 1 102 ? 10.926 -2.266 -18.226 1.00 89.00 102 PHE A N 1
ATOM 850 C CA . PHE A 1 102 ? 9.750 -3.071 -18.567 1.00 89.00 102 PHE A CA 1
ATOM 851 C C . PHE A 1 102 ? 8.865 -2.404 -19.631 1.00 89.00 102 PHE A C 1
ATOM 853 O O . PHE A 1 102 ? 8.442 -3.043 -20.588 1.00 89.00 102 PHE A O 1
ATOM 860 N N . ILE A 1 103 ? 8.596 -1.101 -19.499 1.00 87.44 103 ILE A N 1
ATOM 861 C CA . ILE A 1 103 ? 7.809 -0.357 -20.495 1.00 87.44 103 ILE A CA 1
ATOM 862 C C . ILE A 1 103 ? 8.521 -0.331 -21.852 1.00 87.44 103 ILE A C 1
ATOM 864 O O . ILE A 1 103 ? 7.863 -0.447 -22.883 1.00 87.44 103 ILE A O 1
ATOM 868 N N . ASN A 1 104 ? 9.846 -0.177 -21.869 1.00 88.88 104 ASN A N 1
ATOM 869 C CA . ASN A 1 104 ? 10.625 -0.210 -23.108 1.00 88.88 104 ASN A CA 1
ATOM 870 C C . ASN A 1 104 ? 10.596 -1.591 -23.766 1.00 88.88 104 ASN A C 1
ATOM 872 O O . ASN A 1 104 ? 10.326 -1.665 -24.959 1.00 88.88 104 ASN A O 1
ATOM 876 N N . PHE A 1 105 ? 10.766 -2.657 -22.986 1.00 89.25 105 PHE A N 1
ATOM 877 C CA . PHE A 1 105 ? 10.579 -4.027 -23.458 1.00 89.25 105 PHE A CA 1
ATOM 878 C C . PHE A 1 105 ? 9.198 -4.202 -24.111 1.00 89.25 105 PHE A C 1
ATOM 880 O O . PHE A 1 105 ? 9.096 -4.602 -25.265 1.00 89.25 105 PHE A O 1
ATOM 887 N N . MET A 1 106 ? 8.125 -3.771 -23.437 1.00 85.69 106 MET A N 1
ATOM 888 C CA . MET A 1 106 ? 6.775 -3.855 -24.003 1.00 85.69 106 MET A CA 1
ATOM 889 C C . MET A 1 106 ? 6.600 -3.020 -25.281 1.00 85.69 106 MET A C 1
ATOM 891 O O . MET A 1 106 ? 5.831 -3.412 -26.152 1.00 85.69 106 MET A O 1
ATOM 895 N N . LYS A 1 107 ? 7.291 -1.881 -25.427 1.00 84.12 107 LYS A N 1
ATOM 896 C CA . LYS A 1 107 ? 7.283 -1.104 -26.681 1.00 84.12 107 LYS A CA 1
ATOM 897 C C . LYS A 1 107 ? 7.919 -1.877 -27.826 1.00 84.12 107 LYS A C 1
ATOM 899 O O . LYS A 1 107 ? 7.386 -1.840 -28.930 1.00 84.12 107 LYS A O 1
ATOM 904 N N . GLU A 1 108 ? 9.044 -2.536 -27.573 1.00 85.50 108 GLU A N 1
ATOM 905 C CA . GLU A 1 108 ? 9.747 -3.349 -28.569 1.00 85.50 108 GLU A CA 1
ATOM 906 C C . GLU A 1 108 ? 8.890 -4.546 -29.001 1.00 85.50 108 GLU A C 1
ATOM 908 O O . GLU A 1 108 ? 8.724 -4.773 -30.199 1.00 85.50 108 GLU A O 1
ATOM 913 N N . GLU A 1 109 ? 8.233 -5.216 -28.053 1.00 83.62 109 GLU A N 1
ATOM 914 C CA . GLU A 1 109 ? 7.294 -6.312 -28.331 1.00 83.62 109 GLU A CA 1
ATOM 915 C C . GLU A 1 109 ? 6.048 -5.845 -29.102 1.00 83.62 109 GLU A C 1
ATOM 917 O O . GLU A 1 109 ? 5.598 -6.486 -30.059 1.00 83.62 109 GLU A O 1
ATOM 922 N N . LEU A 1 110 ? 5.497 -4.681 -28.741 1.00 78.62 110 LEU A N 1
ATOM 923 C CA . LEU A 1 110 ? 4.392 -4.068 -29.478 1.00 78.62 110 LEU A CA 1
ATOM 924 C C . LEU A 1 110 ? 4.811 -3.709 -30.902 1.00 78.62 110 LEU A C 1
ATOM 926 O O . LEU A 1 110 ? 4.077 -4.008 -31.836 1.00 78.62 110 LEU A O 1
ATOM 930 N N . LEU A 1 111 ? 5.992 -3.118 -31.092 1.00 76.88 111 LEU A N 1
ATOM 931 C CA . LEU A 1 111 ? 6.551 -2.821 -32.414 1.00 76.88 111 LEU A CA 1
ATOM 932 C C . LEU A 1 111 ? 6.742 -4.090 -33.244 1.00 76.88 111 LEU A C 1
ATOM 934 O O . LEU A 1 111 ? 6.427 -4.098 -34.429 1.00 76.88 111 LEU A O 1
ATOM 938 N N . PHE A 1 112 ? 7.258 -5.162 -32.645 1.00 76.50 112 PHE A N 1
ATOM 939 C CA . PHE A 1 112 ? 7.471 -6.424 -33.344 1.00 76.50 112 PHE A CA 1
ATOM 940 C C . PHE A 1 112 ? 6.147 -7.050 -33.802 1.00 76.50 112 PHE A C 1
ATOM 942 O O . PHE A 1 112 ? 6.013 -7.423 -34.968 1.00 76.50 112 PHE A O 1
ATOM 949 N N . SER A 1 113 ? 5.147 -7.093 -32.919 1.00 70.31 113 SER A N 1
ATOM 950 C CA . SER A 1 113 ? 3.825 -7.670 -33.204 1.00 70.31 113 SER A CA 1
ATOM 951 C C . SER A 1 113 ? 2.977 -6.855 -34.192 1.00 70.31 113 SER A C 1
ATOM 953 O O . SER A 1 113 ? 2.134 -7.416 -34.890 1.00 70.31 113 SER A O 1
ATOM 955 N N . SER A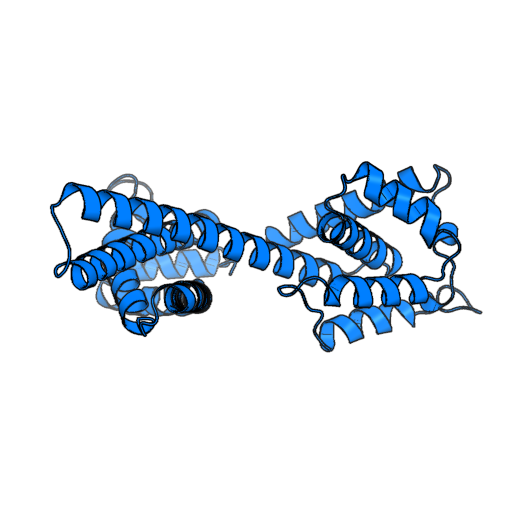 1 114 ? 3.208 -5.545 -34.300 1.00 64.56 114 SER A N 1
ATOM 956 C CA . SER A 1 114 ? 2.406 -4.615 -35.115 1.00 64.56 114 SER A CA 1
ATOM 957 C C . SER A 1 114 ? 2.952 -4.336 -36.523 1.00 64.56 114 SER A C 1
ATOM 959 O O . SER A 1 114 ? 2.267 -3.694 -37.319 1.00 64.56 114 SER A O 1
ATOM 961 N N . ARG A 1 115 ? 4.114 -4.894 -36.897 1.00 63.25 115 ARG A N 1
ATOM 962 C CA . ARG A 1 115 ? 4.735 -4.792 -38.244 1.00 63.25 115 ARG A CA 1
ATOM 963 C C . ARG A 1 115 ? 3.882 -5.312 -39.414 1.00 63.25 115 ARG A C 1
ATOM 965 O O . ARG A 1 115 ? 4.316 -5.253 -40.560 1.00 63.25 115 ARG A O 1
ATOM 972 N N . VAL A 1 116 ? 2.684 -5.822 -39.142 1.00 56.47 116 VAL A N 1
ATOM 973 C CA . VAL A 1 116 ? 1.738 -6.352 -40.132 1.00 56.47 116 VAL A CA 1
ATOM 974 C C . VAL A 1 116 ? 0.704 -5.293 -40.571 1.00 56.47 116 VAL A C 1
ATOM 976 O O . VAL A 1 116 ? 0.009 -5.510 -41.560 1.00 56.47 116 VAL A O 1
ATOM 979 N N . ILE A 1 117 ? 0.586 -4.141 -39.886 1.00 54.38 117 ILE A N 1
ATOM 980 C CA . ILE A 1 117 ? -0.542 -3.207 -40.073 1.00 54.38 117 ILE A CA 1
ATOM 981 C C . ILE A 1 117 ? -0.080 -1.732 -40.152 1.00 54.38 117 ILE A C 1
ATOM 983 O O . ILE A 1 117 ? 0.299 -1.137 -39.149 1.00 54.38 117 ILE A O 1
ATOM 987 N N . SER A 1 118 ? -0.268 -1.124 -41.332 1.00 56.06 118 SER A N 1
ATOM 988 C CA . SER A 1 118 ? -0.370 0.330 -41.618 1.00 56.06 118 SER A CA 1
ATOM 989 C C . SER A 1 118 ? 0.895 1.211 -41.662 1.00 56.06 118 SER A C 1
ATOM 991 O O . SER A 1 118 ? 1.975 0.850 -41.207 1.00 56.06 118 SER A O 1
ATOM 993 N N . THR A 1 119 ? 0.714 2.387 -42.278 1.00 60.19 119 THR A N 1
ATOM 994 C CA . THR A 1 119 ? 1.651 3.515 -42.401 1.00 60.19 119 THR A CA 1
ATOM 995 C C . THR A 1 119 ? 2.131 4.025 -41.041 1.00 60.19 119 THR A C 1
ATOM 997 O O . THR A 1 119 ? 1.320 4.189 -40.130 1.00 60.19 119 THR A O 1
ATOM 1000 N N . ASP A 1 120 ? 3.426 4.345 -40.948 1.00 71.12 120 ASP A N 1
ATOM 1001 C CA . ASP A 1 120 ? 4.172 4.642 -39.712 1.00 71.12 120 ASP A CA 1
ATOM 1002 C C . ASP A 1 120 ? 3.443 5.531 -38.676 1.00 71.12 120 ASP A C 1
ATOM 1004 O O . ASP A 1 120 ? 3.547 5.288 -37.474 1.00 71.12 120 ASP A O 1
ATOM 1008 N N . ASP A 1 121 ? 2.652 6.522 -39.099 1.00 74.94 121 ASP A N 1
ATOM 1009 C CA . ASP A 1 121 ? 1.951 7.446 -38.193 1.00 74.94 121 ASP A CA 1
ATOM 1010 C C . ASP A 1 121 ? 0.816 6.807 -37.370 1.00 74.94 121 ASP A C 1
ATOM 1012 O O . ASP A 1 121 ? 0.586 7.199 -36.220 1.00 74.94 121 ASP A O 1
ATOM 1016 N N . GLU A 1 122 ? 0.074 5.844 -37.923 1.00 75.31 122 GLU A N 1
ATOM 1017 C CA . GLU A 1 122 ? -0.999 5.154 -37.185 1.00 75.31 122 GLU A CA 1
ATOM 1018 C C . GLU A 1 122 ? -0.418 4.163 -36.179 1.00 75.31 122 GLU A C 1
ATOM 1020 O O . GLU A 1 122 ? -0.864 4.098 -35.028 1.00 75.31 122 GLU A O 1
ATOM 1025 N N . LEU A 1 123 ? 0.653 3.482 -36.583 1.00 75.44 123 LEU A N 1
ATOM 1026 C CA . LEU A 1 123 ? 1.441 2.603 -35.734 1.00 75.44 123 LEU A CA 1
ATOM 1027 C C . LEU A 1 123 ? 2.010 3.352 -34.517 1.00 75.44 123 LEU A C 1
ATOM 1029 O O . LEU A 1 123 ? 1.850 2.914 -33.374 1.00 75.44 123 LEU A O 1
ATOM 1033 N N . LEU A 1 124 ? 2.614 4.525 -34.732 1.00 77.50 124 LEU A N 1
ATOM 1034 C CA . LEU A 1 124 ? 3.157 5.354 -33.652 1.00 77.50 124 LEU A CA 1
ATOM 1035 C C . LEU A 1 124 ? 2.072 5.846 -32.686 1.00 77.50 124 LEU A C 1
ATOM 1037 O O . LEU A 1 124 ? 2.287 5.853 -31.468 1.00 77.50 124 LEU A O 1
ATOM 1041 N N . LYS A 1 125 ? 0.894 6.227 -33.198 1.00 81.00 125 LYS A N 1
ATOM 1042 C CA . LYS A 1 125 ? -0.254 6.621 -32.362 1.00 81.00 125 LYS A CA 1
ATOM 1043 C C . LYS A 1 125 ? -0.749 5.458 -31.511 1.00 81.00 125 LYS A C 1
ATOM 1045 O O . LYS A 1 125 ? -0.968 5.647 -30.313 1.00 81.00 125 LYS A O 1
ATOM 1050 N N . PHE A 1 126 ? -0.879 4.273 -32.106 1.00 80.31 126 PHE A N 1
ATOM 1051 C CA . PHE A 1 126 ? -1.277 3.059 -31.397 1.00 80.31 126 PHE A CA 1
ATOM 1052 C C . PHE A 1 126 ? -0.299 2.735 -30.263 1.00 80.31 126 PHE A C 1
ATOM 1054 O O . PHE A 1 126 ? -0.708 2.666 -29.105 1.00 80.31 126 PHE A O 1
ATOM 1061 N N . ILE A 1 127 ? 1.002 2.653 -30.558 1.00 77.50 127 ILE A N 1
ATOM 1062 C CA . ILE A 1 127 ? 2.032 2.355 -29.549 1.00 77.50 127 ILE A CA 1
ATOM 1063 C C . ILE A 1 127 ? 2.012 3.394 -28.428 1.00 77.50 127 ILE A C 1
ATOM 1065 O O . ILE A 1 127 ? 2.085 3.044 -27.252 1.00 77.50 127 ILE A O 1
ATOM 1069 N N . THR A 1 128 ? 1.878 4.676 -28.771 1.00 80.44 128 THR A N 1
ATOM 1070 C CA . THR A 1 128 ? 1.845 5.753 -27.776 1.00 80.44 128 THR A CA 1
ATOM 1071 C C . THR A 1 128 ? 0.653 5.608 -26.827 1.00 80.44 128 THR A C 1
ATOM 1073 O O . THR A 1 128 ? 0.827 5.688 -25.609 1.00 80.44 128 THR A O 1
ATOM 1076 N N . ALA A 1 129 ? -0.549 5.356 -27.353 1.00 81.88 129 ALA A N 1
ATOM 1077 C CA . ALA A 1 129 ? -1.741 5.142 -26.535 1.00 81.88 129 ALA A CA 1
ATOM 1078 C C . ALA A 1 129 ? -1.602 3.907 -25.628 1.00 81.88 129 ALA A C 1
ATOM 1080 O O . ALA A 1 129 ? -1.940 3.957 -24.439 1.00 81.88 129 ALA A O 1
ATOM 1081 N N . GLU A 1 130 ? -1.040 2.825 -26.163 1.00 80.88 130 GLU A N 1
ATOM 1082 C CA . GLU A 1 130 ? -0.844 1.573 -25.440 1.00 80.88 130 GLU A CA 1
ATOM 1083 C C . GLU A 1 130 ? 0.161 1.707 -24.292 1.00 80.88 130 GLU A C 1
ATOM 1085 O O . GLU A 1 130 ? -0.109 1.248 -23.176 1.00 80.88 130 GLU A O 1
ATOM 1090 N N . VAL A 1 131 ? 1.264 2.420 -24.522 1.00 81.69 131 VAL A N 1
ATOM 1091 C CA . VAL A 1 131 ? 2.276 2.746 -23.507 1.00 81.69 131 VAL A CA 1
ATOM 1092 C C . VAL A 1 131 ? 1.689 3.594 -22.387 1.00 81.69 131 VAL A C 1
ATOM 1094 O O . VAL A 1 131 ? 1.880 3.262 -21.218 1.00 81.69 131 VAL A O 1
ATOM 1097 N N . ILE A 1 132 ? 0.942 4.650 -22.722 1.00 79.25 132 ILE A N 1
ATOM 1098 C CA . ILE A 1 132 ? 0.295 5.515 -21.722 1.00 79.25 132 ILE A CA 1
ATOM 1099 C C . ILE A 1 132 ? -0.687 4.699 -20.872 1.00 79.25 132 ILE A C 1
ATOM 1101 O O . ILE A 1 132 ? -0.757 4.867 -19.652 1.00 79.25 132 ILE A O 1
ATOM 1105 N N . GLY A 1 133 ? -1.451 3.800 -21.499 1.00 79.94 133 GLY A N 1
ATOM 1106 C CA . GLY A 1 133 ? -2.355 2.897 -20.789 1.00 79.94 133 GLY A CA 1
ATOM 1107 C C . GLY A 1 133 ? -1.612 1.935 -19.859 1.00 79.94 133 GLY A C 1
ATOM 1108 O O . GLY A 1 133 ? -2.036 1.726 -18.721 1.00 79.94 133 GLY A O 1
ATOM 1109 N N . LEU A 1 134 ? -0.489 1.374 -20.314 1.00 79.62 134 LEU A N 1
ATOM 1110 C CA . LEU A 1 134 ? 0.359 0.501 -19.505 1.00 79.62 134 LEU A CA 1
ATOM 1111 C C . LEU A 1 134 ? 0.920 1.249 -18.289 1.00 79.62 134 LEU A C 1
ATOM 1113 O O . LEU A 1 134 ? 0.761 0.777 -17.167 1.00 79.62 134 LEU A O 1
ATOM 1117 N N . GLU A 1 135 ? 1.507 2.429 -18.485 1.00 77.25 135 GLU A N 1
ATOM 1118 C CA . GLU A 1 135 ? 2.070 3.257 -17.412 1.00 77.25 135 GLU A CA 1
ATOM 1119 C C . GLU A 1 135 ? 1.059 3.527 -16.294 1.00 77.25 135 GLU A C 1
ATOM 1121 O O . GLU A 1 135 ? 1.351 3.241 -15.128 1.00 77.25 135 GLU A O 1
ATOM 1126 N N . LYS A 1 136 ? -0.153 3.971 -16.656 1.00 78.94 136 LYS A N 1
ATOM 1127 C CA . LYS A 1 136 ? -1.252 4.204 -15.703 1.00 78.94 136 LYS A CA 1
ATOM 1128 C C . LYS A 1 136 ? -1.605 2.941 -14.914 1.00 78.94 136 LYS A C 1
ATOM 1130 O O . LYS A 1 136 ? -1.696 2.975 -13.689 1.00 78.94 136 LYS A O 1
ATOM 1135 N N . ASN A 1 137 ? -1.745 1.806 -15.598 1.00 73.94 137 ASN A N 1
ATOM 1136 C CA . ASN A 1 137 ? -2.102 0.532 -14.966 1.00 73.94 137 ASN A CA 1
ATOM 1137 C C . ASN A 1 137 ? -1.025 0.009 -14.000 1.00 73.94 137 ASN A C 1
ATOM 1139 O O . ASN A 1 137 ? -1.351 -0.649 -12.999 1.00 73.94 137 ASN A O 1
ATOM 1143 N N . LEU A 1 138 ? 0.249 0.269 -14.307 1.00 71.62 138 LEU A N 1
ATOM 1144 C CA . LEU A 1 138 ? 1.382 -0.078 -13.450 1.00 71.62 138 LEU A CA 1
ATOM 1145 C C . LEU A 1 138 ? 1.416 0.809 -12.196 1.00 71.62 138 LEU A C 1
ATOM 1147 O O . LEU A 1 138 ? 1.560 0.276 -11.095 1.00 71.62 138 LEU A O 1
ATOM 1151 N N . ASP A 1 139 ? 1.198 2.121 -12.335 1.00 73.75 139 ASP A N 1
ATOM 1152 C CA . ASP A 1 139 ? 1.126 3.054 -11.196 1.00 73.75 139 ASP A CA 1
ATOM 1153 C C . ASP A 1 139 ? -0.023 2.732 -10.242 1.00 73.75 139 ASP A C 1
ATOM 1155 O O . ASP A 1 139 ? 0.146 2.729 -9.017 1.00 73.75 139 ASP A O 1
ATOM 1159 N N . GLU A 1 140 ? -1.189 2.381 -10.781 1.00 74.81 140 GLU A N 1
ATOM 1160 C CA . GLU A 1 140 ? -2.306 1.924 -9.960 1.00 74.81 140 GLU A CA 1
ATOM 1161 C C . GLU A 1 140 ? -1.985 0.617 -9.225 1.00 74.81 140 GLU A C 1
ATOM 1163 O O . GLU A 1 140 ? -2.399 0.438 -8.080 1.00 74.81 140 GLU A O 1
ATOM 1168 N N . ALA A 1 141 ? -1.245 -0.304 -9.856 1.00 69.75 141 ALA A N 1
ATOM 1169 C CA . ALA A 1 141 ? -0.831 -1.563 -9.230 1.00 69.75 141 ALA A CA 1
ATOM 1170 C C . ALA A 1 141 ? 0.028 -1.307 -7.993 1.00 69.75 141 ALA A C 1
ATOM 1172 O O . ALA A 1 141 ? -0.249 -1.826 -6.911 1.00 69.75 141 ALA A O 1
ATOM 1173 N N . GLU A 1 142 ? 1.060 -0.489 -8.176 1.00 72.06 142 GLU A N 1
ATOM 1174 C CA . GLU A 1 142 ? 2.018 -0.159 -7.136 1.00 72.06 142 GLU A CA 1
ATOM 1175 C C . GLU A 1 142 ? 1.337 0.608 -6.001 1.00 72.06 142 GLU A C 1
ATOM 1177 O O . GLU A 1 142 ? 1.539 0.297 -4.826 1.00 72.06 142 GLU A O 1
ATOM 1182 N N . THR A 1 143 ? 0.448 1.542 -6.343 1.00 79.00 143 THR A N 1
ATOM 1183 C CA . THR A 1 143 ? -0.367 2.268 -5.367 1.00 79.00 143 THR A CA 1
ATOM 1184 C C . THR A 1 143 ? -1.226 1.311 -4.541 1.00 79.00 143 THR A C 1
ATOM 1186 O O . THR A 1 143 ? -1.159 1.342 -3.312 1.00 79.00 143 THR A O 1
ATOM 1189 N N . ARG A 1 144 ? -1.976 0.399 -5.175 1.00 81.25 144 ARG A N 1
ATOM 1190 C CA . ARG A 1 144 ? -2.811 -0.592 -4.466 1.00 81.25 144 ARG A CA 1
ATOM 1191 C C . ARG A 1 144 ? -1.973 -1.511 -3.573 1.00 81.25 144 ARG A C 1
ATOM 1193 O O . ARG A 1 144 ? -2.364 -1.787 -2.442 1.00 81.25 144 ARG A O 1
ATOM 1200 N N . GLN A 1 145 ? -0.796 -1.938 -4.029 1.00 77.25 145 GLN A N 1
ATOM 1201 C CA . GLN A 1 145 ? 0.105 -2.778 -3.236 1.00 77.25 145 GLN A CA 1
ATOM 1202 C C . GLN A 1 145 ? 0.667 -2.035 -2.016 1.00 77.25 145 GLN A C 1
ATOM 1204 O O . GLN A 1 145 ? 0.692 -2.588 -0.914 1.00 77.25 145 GLN A O 1
ATOM 1209 N N . ARG A 1 146 ? 1.071 -0.769 -2.179 1.00 80.75 146 ARG A N 1
ATOM 1210 C CA . ARG A 1 146 ? 1.495 0.096 -1.065 1.00 80.75 146 ARG A CA 1
ATOM 1211 C C . ARG A 1 146 ? 0.364 0.274 -0.054 1.00 80.75 146 ARG A C 1
ATOM 1213 O O . ARG A 1 146 ? 0.592 0.120 1.144 1.00 80.75 146 ARG A O 1
ATOM 1220 N N . LEU A 1 147 ? -0.858 0.518 -0.527 1.00 86.50 147 LEU A N 1
ATOM 1221 C CA . LEU A 1 147 ? -2.041 0.620 0.327 1.00 86.50 147 LEU A CA 1
ATOM 1222 C C . LEU A 1 147 ? -2.331 -0.690 1.075 1.00 86.50 147 LEU A C 1
ATOM 1224 O O . LEU A 1 147 ? -2.571 -0.650 2.279 1.00 86.50 147 LEU A O 1
ATOM 1228 N N . ARG A 1 148 ? -2.221 -1.854 0.421 1.00 86.88 148 ARG A N 1
ATOM 1229 C CA . ARG A 1 148 ? -2.350 -3.166 1.079 1.00 86.88 148 ARG A CA 1
ATOM 1230 C C . ARG A 1 148 ? -1.285 -3.384 2.158 1.00 86.88 148 ARG A C 1
ATOM 1232 O O . ARG A 1 148 ? -1.620 -3.908 3.223 1.00 86.88 148 ARG A O 1
ATOM 1239 N N . LYS A 1 149 ? -0.032 -2.969 1.914 1.00 86.31 149 LYS A N 1
ATOM 1240 C CA . LYS A 1 149 ? 1.053 -3.013 2.917 1.00 86.31 149 LYS A CA 1
ATOM 1241 C C . LYS A 1 149 ? 0.693 -2.151 4.126 1.00 86.31 149 LYS A C 1
ATOM 1243 O O . LYS A 1 149 ? 0.773 -2.635 5.249 1.00 86.31 149 LYS A O 1
ATOM 1248 N N . ILE A 1 150 ? 0.247 -0.913 3.907 1.00 91.31 150 ILE A N 1
ATOM 1249 C CA . ILE A 1 150 ? -0.179 -0.008 4.988 1.00 91.31 150 ILE A CA 1
ATOM 1250 C C . ILE A 1 150 ? -1.330 -0.623 5.791 1.00 91.31 150 ILE A C 1
ATOM 1252 O O . ILE A 1 150 ? -1.280 -0.637 7.018 1.00 91.31 150 ILE A O 1
ATOM 1256 N N . PHE A 1 151 ? -2.326 -1.183 5.106 1.00 92.81 151 PHE A N 1
ATOM 1257 C CA . PHE A 1 151 ? -3.456 -1.856 5.741 1.00 92.81 151 PHE A CA 1
ATOM 1258 C C . PHE A 1 151 ? -2.994 -3.001 6.657 1.00 92.81 151 PHE A C 1
ATOM 1260 O O . PHE A 1 151 ? -3.408 -3.083 7.813 1.00 92.81 151 PHE A O 1
ATOM 1267 N N . SER A 1 152 ? -2.060 -3.828 6.173 1.00 91.56 152 SER A N 1
ATOM 1268 C CA . SER A 1 152 ? -1.457 -4.915 6.953 1.00 91.56 152 SER A CA 1
ATOM 1269 C C . SER A 1 152 ? -0.664 -4.407 8.159 1.00 91.56 152 SER A C 1
ATOM 1271 O O . SER A 1 152 ? -0.797 -4.937 9.263 1.00 91.56 152 SER A O 1
ATOM 1273 N N . ILE A 1 153 ? 0.126 -3.342 7.980 1.00 93.31 153 ILE A N 1
ATOM 1274 C CA . ILE A 1 153 ? 0.880 -2.704 9.068 1.00 93.31 153 ILE A CA 1
ATOM 1275 C C . ILE A 1 153 ? -0.079 -2.306 10.187 1.00 93.31 153 ILE A C 1
ATOM 1277 O O . ILE A 1 153 ? 0.148 -2.678 11.334 1.00 93.31 153 ILE A O 1
ATOM 1281 N N . VAL A 1 154 ? -1.178 -1.615 9.870 1.00 96.50 154 VAL A N 1
ATOM 1282 C CA . VAL A 1 154 ? -2.148 -1.142 10.874 1.00 96.50 154 VAL A CA 1
ATOM 1283 C C . VAL A 1 154 ? -2.737 -2.285 11.691 1.00 96.50 154 VAL A C 1
ATOM 1285 O O . VAL A 1 154 ? -2.814 -2.177 12.919 1.00 96.50 154 VAL A O 1
ATOM 1288 N N . ILE A 1 155 ? -3.105 -3.391 11.041 1.00 95.69 155 ILE A N 1
ATOM 1289 C CA . ILE A 1 155 ? -3.611 -4.579 11.736 1.00 95.69 155 ILE A CA 1
ATOM 1290 C C . ILE A 1 155 ? -2.565 -5.112 12.720 1.00 95.69 155 ILE A C 1
ATOM 1292 O O . ILE A 1 155 ? -2.905 -5.448 13.856 1.00 95.69 155 ILE A O 1
ATOM 1296 N N . ASN A 1 156 ? -1.292 -5.114 12.332 1.00 94.25 156 ASN A N 1
ATOM 1297 C CA . ASN A 1 156 ? -0.200 -5.689 13.113 1.00 94.25 156 ASN A CA 1
ATOM 1298 C C . ASN A 1 156 ? 0.444 -4.725 14.128 1.00 94.25 156 ASN A C 1
ATOM 1300 O O . ASN A 1 156 ? 1.189 -5.167 15.005 1.00 94.25 156 ASN A O 1
ATOM 1304 N N . LEU A 1 157 ? 0.133 -3.424 14.090 1.00 93.81 157 LEU A N 1
ATOM 1305 C CA . LEU A 1 157 ? 0.650 -2.462 15.066 1.00 93.81 157 LEU A CA 1
ATOM 1306 C C . LEU A 1 157 ? 0.256 -2.850 16.501 1.00 93.81 157 LEU A C 1
ATOM 1308 O O . LEU A 1 157 ? -0.879 -3.240 16.790 1.00 93.81 157 LEU A O 1
ATOM 1312 N N . ARG A 1 158 ? 1.177 -2.676 17.452 1.00 91.69 158 ARG A N 1
ATOM 1313 C CA . ARG A 1 158 ? 0.894 -2.866 18.884 1.00 91.69 158 ARG A CA 1
ATOM 1314 C C . ARG A 1 158 ? 0.127 -1.660 19.435 1.00 91.69 158 ARG A C 1
ATOM 1316 O O . ARG A 1 158 ? 0.721 -0.710 19.932 1.00 91.69 158 ARG A O 1
ATOM 1323 N N . MET A 1 159 ? -1.199 -1.687 19.321 1.00 93.81 159 MET A N 1
ATOM 1324 C CA . MET A 1 159 ? -2.103 -0.659 19.849 1.00 93.81 159 MET A CA 1
ATOM 1325 C C . MET A 1 159 ? -3.482 -1.232 20.198 1.00 93.81 159 MET A C 1
ATOM 1327 O O . MET A 1 159 ? -3.808 -2.357 19.813 1.00 93.81 159 MET A O 1
ATOM 1331 N N . SER A 1 160 ? -4.292 -0.443 20.906 1.00 94.62 160 SER A N 1
ATOM 1332 C CA . SER A 1 160 ? -5.676 -0.787 21.247 1.00 94.62 160 SER A CA 1
ATOM 1333 C C . SER A 1 160 ? -6.528 -1.035 19.999 1.00 94.62 160 SER A C 1
ATOM 1335 O O . SER A 1 160 ? -6.416 -0.310 19.009 1.00 94.62 160 SER A O 1
ATOM 1337 N N . ILE A 1 161 ? -7.409 -2.035 20.072 1.00 96.81 161 ILE A N 1
ATOM 1338 C CA . ILE A 1 161 ? -8.208 -2.502 18.932 1.00 96.81 161 ILE A CA 1
ATOM 1339 C C . ILE A 1 161 ? -9.138 -1.424 18.365 1.00 96.81 161 ILE A C 1
ATOM 1341 O O . ILE A 1 161 ? -9.232 -1.302 17.147 1.00 96.81 161 ILE A O 1
ATOM 1345 N N . TYR A 1 162 ? -9.733 -0.574 19.212 1.00 96.25 162 TYR A N 1
ATOM 1346 C CA . TYR A 1 162 ? -10.603 0.510 18.744 1.00 96.25 162 TYR A CA 1
ATOM 1347 C C . TYR A 1 162 ? -9.869 1.460 17.788 1.00 96.25 162 TYR A C 1
ATOM 1349 O O . TYR A 1 162 ? -10.421 1.804 16.756 1.00 96.25 162 TYR A O 1
ATOM 1357 N N . LYS A 1 163 ? -8.592 1.794 18.044 1.00 97.25 163 LYS A N 1
ATOM 1358 C CA . LYS A 1 163 ? -7.795 2.665 17.156 1.00 97.25 163 LYS A CA 1
ATOM 1359 C C . LYS A 1 163 ? -7.528 2.018 15.802 1.00 97.25 163 LYS A C 1
ATOM 1361 O O . LYS A 1 163 ? -7.564 2.708 14.785 1.00 97.25 163 LYS A O 1
ATOM 1366 N N . LYS A 1 164 ? -7.272 0.703 15.791 1.00 97.12 164 LYS A N 1
ATOM 1367 C CA . LYS A 1 164 ? -7.111 -0.061 14.547 1.00 97.12 164 LYS A CA 1
ATOM 1368 C C . LYS A 1 164 ? -8.402 -0.011 13.744 1.00 97.12 164 LYS A C 1
ATOM 1370 O O . LYS A 1 164 ? -8.376 0.406 12.595 1.00 97.12 164 LYS A O 1
ATOM 1375 N N . LEU A 1 165 ? -9.527 -0.370 14.364 1.00 97.12 165 LEU A N 1
ATOM 1376 C CA . LEU A 1 165 ? -10.829 -0.381 13.700 1.00 97.12 165 LEU A CA 1
ATOM 1377 C C . LEU A 1 165 ? -11.242 1.009 13.209 1.00 97.12 165 LEU A C 1
ATOM 1379 O O . LEU A 1 165 ? -11.724 1.107 12.087 1.00 97.12 165 LEU A O 1
ATOM 1383 N N . THR A 1 166 ? -10.985 2.077 13.972 1.00 97.06 166 THR A N 1
ATOM 1384 C CA . THR A 1 166 ? -11.202 3.459 13.515 1.00 97.06 166 THR A CA 1
ATOM 1385 C C . THR A 1 166 ? -10.443 3.743 12.224 1.00 97.06 166 THR A C 1
ATOM 1387 O O . THR A 1 166 ? -11.029 4.234 11.265 1.00 97.06 166 THR A O 1
ATOM 1390 N N . TRP A 1 167 ? -9.144 3.433 12.185 1.00 97.38 167 TRP A N 1
ATOM 1391 C CA . TRP A 1 167 ? -8.321 3.716 11.011 1.00 97.38 167 TRP A CA 1
ATOM 1392 C C . TRP A 1 167 ? -8.755 2.877 9.805 1.00 97.38 167 TRP A C 1
ATOM 1394 O O . TRP A 1 167 ? -8.932 3.416 8.714 1.00 97.38 167 TRP A O 1
ATOM 1404 N N . LEU A 1 168 ? -8.970 1.569 10.004 1.00 96.50 168 LEU A N 1
ATOM 1405 C CA . LEU A 1 168 ? -9.399 0.660 8.936 1.00 96.50 168 LEU A CA 1
ATOM 1406 C C . LEU A 1 168 ? -10.745 1.107 8.363 1.00 96.50 168 LEU A C 1
ATOM 1408 O O . LEU A 1 168 ? -10.906 1.164 7.149 1.00 96.50 168 LEU A O 1
ATOM 1412 N N . LEU A 1 169 ? -11.693 1.476 9.222 1.00 95.19 169 LEU A N 1
ATOM 1413 C CA . LEU A 1 169 ? -13.012 1.915 8.797 1.00 95.19 169 LEU A CA 1
ATOM 1414 C C . LEU A 1 169 ? -12.968 3.265 8.069 1.00 95.19 169 LEU A C 1
ATOM 1416 O O . LEU A 1 169 ? -13.593 3.381 7.019 1.00 95.19 169 LEU A O 1
ATOM 1420 N N . GLU A 1 170 ? -12.209 4.260 8.549 1.00 94.81 170 GLU A N 1
ATOM 1421 C CA . GLU A 1 170 ? -12.042 5.540 7.833 1.00 94.81 170 GLU A CA 1
ATOM 1422 C C . GLU A 1 170 ? -11.471 5.305 6.430 1.00 94.81 170 GLU A C 1
ATOM 1424 O O . GLU A 1 170 ? -12.015 5.797 5.440 1.00 94.81 170 GLU A O 1
ATOM 1429 N N . PHE A 1 171 ? -10.414 4.496 6.338 1.00 94.31 171 PHE A N 1
ATOM 1430 C CA . PHE A 1 171 ? -9.780 4.133 5.077 1.00 94.31 171 PHE A CA 1
ATOM 1431 C C . PHE A 1 171 ? -10.763 3.460 4.107 1.00 94.31 171 PHE A C 1
ATOM 1433 O O . PHE A 1 171 ? -10.864 3.854 2.943 1.00 94.31 171 PHE A O 1
ATOM 1440 N N . LEU A 1 172 ? -11.529 2.480 4.589 1.00 93.06 172 LEU A N 1
ATOM 1441 C CA . LEU A 1 172 ? -12.502 1.751 3.778 1.00 93.06 172 LEU A CA 1
ATOM 1442 C C . LEU A 1 172 ? -13.680 2.623 3.347 1.00 93.06 172 LEU A C 1
ATOM 1444 O O . LEU A 1 172 ? -14.152 2.464 2.223 1.00 93.06 172 LEU A O 1
ATOM 1448 N N . LEU A 1 173 ? -14.134 3.547 4.196 1.00 88.75 173 LEU A N 1
ATOM 1449 C CA . LEU A 1 173 ? -15.187 4.506 3.859 1.00 88.75 173 LEU A CA 1
ATOM 1450 C C . LEU A 1 173 ? -14.725 5.491 2.782 1.00 88.75 173 LEU A C 1
ATOM 1452 O O . LEU A 1 173 ? -15.487 5.782 1.861 1.00 88.75 173 LEU A O 1
ATOM 1456 N N . ILE A 1 174 ? -13.483 5.977 2.866 1.00 88.06 174 ILE A N 1
ATOM 1457 C CA . ILE A 1 174 ? -12.892 6.843 1.837 1.00 88.06 174 ILE A CA 1
ATOM 1458 C C . ILE A 1 174 ? -12.857 6.110 0.492 1.00 88.06 174 ILE A C 1
ATOM 1460 O O . ILE A 1 174 ? -13.259 6.685 -0.515 1.00 88.06 174 ILE A O 1
ATOM 1464 N N . ILE A 1 175 ? -12.435 4.841 0.469 1.00 84.25 175 ILE A N 1
ATOM 1465 C CA . ILE A 1 175 ? -12.335 4.069 -0.779 1.00 84.25 175 ILE A CA 1
ATOM 1466 C C . ILE A 1 175 ? -13.710 3.694 -1.339 1.00 84.25 175 ILE A C 1
ATOM 1468 O O . ILE A 1 175 ? -13.962 3.938 -2.515 1.00 84.25 175 ILE A O 1
ATOM 1472 N N . ASN A 1 176 ? -14.599 3.118 -0.526 1.00 77.50 176 ASN A N 1
ATOM 1473 C CA . ASN A 1 176 ? -15.899 2.623 -0.998 1.00 77.50 176 ASN A CA 1
ATOM 1474 C C . ASN A 1 176 ? -16.837 3.746 -1.454 1.00 77.50 176 ASN A C 1
ATOM 1476 O O . ASN A 1 176 ? -17.647 3.540 -2.353 1.00 77.50 176 ASN A O 1
ATOM 1480 N N . HIS A 1 177 ? -16.750 4.926 -0.835 1.00 77.94 177 HIS A N 1
ATOM 1481 C CA . HIS A 1 177 ? -17.676 6.029 -1.103 1.00 77.94 177 HIS A CA 1
ATOM 1482 C C . HIS A 1 177 ? -17.026 7.225 -1.803 1.00 77.94 177 HIS A C 1
ATOM 1484 O O . HIS A 1 177 ? -17.703 8.220 -2.045 1.00 77.94 177 HIS A O 1
ATOM 1490 N N . ASN A 1 178 ? -15.730 7.144 -2.130 1.00 76.88 178 ASN A N 1
ATOM 1491 C CA . ASN A 1 178 ? -14.941 8.265 -2.651 1.00 76.88 178 ASN A CA 1
ATOM 1492 C C . ASN A 1 178 ? -15.086 9.543 -1.791 1.00 76.88 178 ASN A C 1
ATOM 1494 O O . ASN A 1 178 ? -15.138 10.666 -2.296 1.00 76.88 178 ASN A O 1
ATOM 1498 N N . SER A 1 179 ? -15.207 9.354 -0.475 1.00 77.75 179 SER A N 1
ATOM 1499 C CA . SER A 1 179 ? -15.511 10.415 0.489 1.00 77.75 179 SER A CA 1
ATOM 1500 C C . SER A 1 179 ? -14.254 11.140 0.950 1.00 77.75 179 SER A C 1
ATOM 1502 O O . SER A 1 179 ? -13.168 10.563 1.041 1.00 77.75 179 SER A O 1
ATOM 1504 N N . LYS A 1 180 ? -14.395 12.406 1.353 1.00 85.62 180 LYS A N 1
ATOM 1505 C CA . LYS A 1 180 ? -13.298 13.132 2.013 1.00 85.62 180 LYS A CA 1
ATOM 1506 C C . LYS A 1 180 ? -13.123 12.654 3.455 1.00 85.62 180 LYS A C 1
ATOM 1508 O O . LYS A 1 180 ? -14.082 12.265 4.117 1.00 85.62 180 LYS A O 1
ATOM 1513 N N . LYS A 1 181 ? -11.912 12.818 4.002 1.00 86.44 181 LYS A N 1
ATOM 1514 C CA . LYS A 1 181 ? -11.575 12.512 5.409 1.00 86.44 181 LYS A CA 1
ATOM 1515 C C . LYS A 1 181 ? -12.615 13.046 6.412 1.00 86.44 181 LYS A C 1
ATOM 1517 O O . LYS A 1 181 ? -13.057 12.346 7.315 1.00 86.44 181 LYS A O 1
ATOM 1522 N N . ILE A 1 182 ? -13.027 14.305 6.249 1.00 87.00 182 ILE A N 1
ATOM 1523 C CA . ILE A 1 182 ? -13.994 14.960 7.148 1.00 87.00 182 ILE A CA 1
ATOM 1524 C C . ILE A 1 182 ? -15.364 14.266 7.095 1.00 87.00 182 ILE A C 1
ATOM 1526 O O . ILE A 1 182 ? -16.017 14.116 8.125 1.00 87.00 182 ILE A O 1
ATOM 1530 N N . GLU A 1 183 ? -15.793 13.828 5.913 1.00 86.31 183 GLU A N 1
ATOM 1531 C CA . GLU A 1 183 ? -17.068 13.133 5.720 1.00 86.31 183 GLU A CA 1
ATOM 1532 C C . GLU A 1 183 ? -17.015 11.723 6.308 1.00 86.31 183 GLU A C 1
ATOM 1534 O O . GLU A 1 183 ? -17.929 11.348 7.039 1.00 86.31 183 GLU A O 1
ATOM 1539 N N . ALA A 1 184 ? -15.919 10.988 6.094 1.00 89.38 184 ALA A N 1
ATOM 1540 C CA . ALA A 1 184 ? -15.704 9.680 6.715 1.00 89.38 184 ALA A CA 1
ATOM 1541 C C . ALA A 1 184 ? -15.768 9.762 8.252 1.00 89.38 184 ALA A C 1
ATOM 1543 O O . ALA A 1 184 ? -16.453 8.960 8.887 1.00 89.38 184 ALA A O 1
ATOM 1544 N N . ASN A 1 185 ? -15.159 10.790 8.854 1.00 91.38 185 ASN A N 1
ATOM 1545 C CA . ASN A 1 185 ? -15.208 11.006 10.305 1.00 91.38 185 ASN A CA 1
ATOM 1546 C C . ASN A 1 185 ? -16.616 11.311 10.823 1.00 91.38 185 ASN A C 1
ATOM 1548 O O . ASN A 1 185 ? -17.010 10.788 11.866 1.00 91.38 185 ASN A O 1
ATOM 1552 N N . ARG A 1 186 ? -17.400 12.096 10.077 1.00 89.69 186 ARG A N 1
ATOM 1553 C CA . ARG A 1 186 ? -18.812 12.355 10.403 1.00 89.69 186 ARG A CA 1
ATOM 1554 C C . ARG A 1 186 ? -19.673 11.101 10.275 1.00 89.69 186 ARG A C 1
ATOM 1556 O O . ARG A 1 186 ? -20.559 10.896 11.099 1.00 89.69 186 ARG A O 1
ATOM 1563 N N . ILE A 1 187 ? -19.422 10.260 9.270 1.00 89.50 187 ILE A N 1
ATOM 1564 C CA . ILE A 1 187 ? -20.105 8.966 9.126 1.00 89.50 187 ILE A CA 1
ATOM 1565 C C . ILE A 1 187 ? -19.772 8.072 10.323 1.00 89.50 187 ILE A C 1
ATOM 1567 O O . ILE A 1 187 ? -20.685 7.506 10.921 1.00 89.50 187 ILE A O 1
ATOM 1571 N N . MET A 1 188 ? -18.497 7.988 10.713 1.00 91.06 188 MET A N 1
ATOM 1572 C CA . MET A 1 188 ? -18.078 7.206 11.878 1.00 91.06 188 MET A CA 1
ATOM 1573 C C . MET A 1 188 ? -18.776 7.659 13.162 1.00 91.06 188 MET A C 1
ATOM 1575 O O . MET A 1 188 ? -19.368 6.835 13.855 1.00 91.06 188 MET A O 1
ATOM 1579 N N . GLU A 1 189 ? -18.775 8.961 13.446 1.00 91.94 189 GLU A N 1
ATOM 1580 C CA . GLU A 1 189 ? -19.499 9.523 14.588 1.00 91.94 189 GLU A CA 1
ATOM 1581 C C . GLU A 1 189 ? -20.996 9.187 14.521 1.00 91.94 189 GLU A C 1
ATOM 1583 O O . GLU A 1 189 ? -21.549 8.622 15.461 1.00 91.94 189 GLU A O 1
ATOM 1588 N N . LYS A 1 190 ? -21.663 9.495 13.407 1.00 90.31 190 LYS A N 1
ATOM 1589 C CA . LYS A 1 190 ? -23.123 9.383 13.311 1.00 90.31 190 LYS A CA 1
ATOM 1590 C C . LYS A 1 190 ? -23.622 7.937 13.332 1.00 90.31 190 LYS A C 1
ATOM 1592 O O . LYS A 1 190 ? -24.692 7.675 13.869 1.00 90.31 190 LYS A O 1
ATOM 1597 N N . VAL A 1 191 ? -22.895 7.014 12.705 1.00 91.75 191 VAL A N 1
ATOM 1598 C CA . VAL A 1 191 ? -23.367 5.638 12.471 1.00 91.75 191 VAL A CA 1
ATOM 1599 C C . VAL A 1 191 ? -22.833 4.658 13.512 1.00 91.75 191 VAL A C 1
ATOM 1601 O O . VAL A 1 191 ? -23.508 3.672 13.813 1.00 91.75 191 VAL A O 1
ATOM 1604 N N . PHE A 1 192 ? -21.638 4.899 14.057 1.00 93.06 192 PHE A N 1
ATOM 1605 C CA . PHE A 1 192 ? -20.944 3.904 14.875 1.00 93.06 192 PHE A CA 1
ATOM 1606 C C . PHE A 1 192 ? -20.823 4.263 16.350 1.00 93.06 192 PHE A C 1
ATOM 1608 O O . PHE A 1 192 ? -20.484 3.371 17.115 1.00 93.06 192 PHE A O 1
ATOM 1615 N N . SER A 1 193 ? -21.146 5.488 16.782 1.00 92.94 193 SER A N 1
ATOM 1616 C CA . SER A 1 193 ? -21.041 5.872 18.203 1.00 92.94 193 SER A CA 1
ATOM 1617 C C . SER A 1 193 ? -21.747 4.897 19.152 1.00 92.94 193 SER A C 1
ATOM 1619 O O . SER A 1 193 ? -21.174 4.515 20.171 1.00 92.94 193 SER A O 1
ATOM 1621 N N . ASP A 1 194 ? -22.947 4.442 18.796 1.00 93.12 194 ASP A N 1
ATOM 1622 C CA . ASP A 1 194 ? -23.737 3.519 19.623 1.00 93.12 194 ASP A CA 1
ATOM 1623 C C . ASP A 1 194 ? -23.522 2.037 19.283 1.00 93.12 194 ASP A C 1
ATOM 1625 O O . ASP A 1 194 ? -24.138 1.163 19.896 1.00 93.12 194 ASP A O 1
ATOM 1629 N N . LYS A 1 195 ? -22.659 1.732 18.307 1.00 94.75 195 LYS A N 1
ATOM 1630 C CA . LYS A 1 195 ? -22.331 0.359 17.910 1.00 94.75 195 LYS A CA 1
ATOM 1631 C C . LYS A 1 195 ? -21.188 -0.182 18.763 1.00 94.75 195 LYS A C 1
ATOM 1633 O O . LYS A 1 195 ? -20.289 0.559 19.156 1.00 94.75 195 LYS A O 1
ATOM 1638 N N . SER A 1 196 ? -21.202 -1.489 19.005 1.00 96.62 196 SER A N 1
ATOM 1639 C CA . SER A 1 196 ? -20.079 -2.181 19.638 1.00 96.62 196 SER A CA 1
ATOM 1640 C C . SER A 1 196 ? -18.866 -2.253 18.705 1.00 96.62 196 SER A C 1
ATOM 1642 O O . SER A 1 196 ? -19.008 -2.188 17.474 1.00 96.62 196 SER A O 1
ATOM 1644 N N . LEU A 1 197 ? -17.668 -2.444 19.264 1.00 97.12 197 LEU A N 1
ATOM 1645 C CA . LEU A 1 197 ? -16.470 -2.662 18.444 1.00 97.12 197 LEU A CA 1
ATOM 1646 C C . LEU A 1 197 ? -16.584 -3.916 17.571 1.00 97.12 197 LEU A C 1
ATOM 1648 O O . LEU A 1 197 ? -16.084 -3.917 16.445 1.00 97.12 197 LEU A O 1
ATOM 1652 N N . PHE A 1 198 ? -17.278 -4.959 18.035 1.00 96.94 198 PHE A N 1
ATOM 1653 C CA . PHE A 1 198 ? -17.551 -6.131 17.205 1.00 96.94 198 PHE A CA 1
ATOM 1654 C C . PHE A 1 198 ? -18.393 -5.771 15.973 1.00 96.94 198 PHE A C 1
ATOM 1656 O O . PHE A 1 198 ? -18.066 -6.174 14.858 1.00 96.94 198 PHE A O 1
ATOM 1663 N N . SER A 1 199 ? -19.424 -4.931 16.129 1.00 95.19 199 SER A N 1
ATOM 1664 C CA . SER A 1 199 ? -20.206 -4.460 14.980 1.00 95.19 199 SER A CA 1
ATOM 1665 C C . SER A 1 199 ? -19.360 -3.634 14.008 1.00 95.19 199 SER A C 1
ATOM 1667 O O . SER A 1 199 ? -19.572 -3.750 12.802 1.00 95.19 199 SER A O 1
ATOM 1669 N N . MET A 1 200 ? -18.420 -2.818 14.498 1.00 96.12 200 MET A N 1
ATOM 1670 C CA . MET A 1 200 ? -17.481 -2.100 13.627 1.00 96.12 200 MET A CA 1
ATOM 1671 C C . MET A 1 200 ? -16.591 -3.065 12.844 1.00 96.12 200 MET A C 1
ATOM 1673 O O . MET A 1 200 ? -16.401 -2.880 11.643 1.00 96.12 200 MET A O 1
ATOM 1677 N N . TYR A 1 201 ? -16.073 -4.103 13.503 1.00 97.00 201 TYR A N 1
ATOM 1678 C CA . TYR A 1 201 ? -15.274 -5.144 12.860 1.00 97.00 201 TYR A CA 1
ATOM 1679 C C . TYR A 1 201 ? -16.050 -5.866 11.752 1.00 97.00 201 TYR A C 1
ATOM 1681 O O . TYR A 1 201 ? -15.542 -5.986 10.639 1.00 97.00 201 TYR A O 1
ATOM 1689 N N . CYS A 1 202 ? -17.305 -6.252 11.994 1.00 93.75 202 CYS A N 1
ATOM 1690 C CA . CYS A 1 202 ? -18.149 -6.837 10.950 1.00 93.75 202 CYS A CA 1
ATOM 1691 C C . CYS A 1 202 ? -18.325 -5.889 9.756 1.00 93.75 202 CYS A C 1
ATOM 1693 O O . CYS A 1 202 ? -18.226 -6.320 8.609 1.00 93.75 202 CYS A O 1
ATOM 1695 N N . THR A 1 203 ? -18.528 -4.587 9.994 1.00 93.06 203 THR A N 1
ATOM 1696 C CA . THR A 1 203 ? -18.608 -3.613 8.895 1.00 93.06 203 THR A CA 1
ATOM 1697 C C . THR A 1 203 ? -17.293 -3.492 8.124 1.00 93.06 203 THR A C 1
ATOM 1699 O O . THR A 1 203 ? -17.326 -3.364 6.904 1.00 93.06 203 THR A O 1
ATOM 1702 N N . VAL A 1 204 ? -16.142 -3.568 8.799 1.00 94.00 204 VAL A N 1
ATOM 1703 C CA . VAL A 1 204 ? -14.828 -3.607 8.136 1.00 94.00 204 VAL A CA 1
ATOM 1704 C C . VAL A 1 204 ? -14.746 -4.797 7.177 1.00 94.00 204 VAL A C 1
ATOM 1706 O O . VAL A 1 204 ? -14.340 -4.606 6.035 1.00 94.00 204 VAL A O 1
ATOM 1709 N N . LEU A 1 205 ? -15.178 -5.991 7.594 1.00 90.50 205 LEU A N 1
ATOM 1710 C CA . LEU A 1 205 ? -15.190 -7.171 6.720 1.00 90.50 205 LEU A CA 1
ATOM 1711 C C . LEU A 1 205 ? -16.076 -6.956 5.485 1.00 90.50 205 LEU A C 1
ATOM 1713 O O . LEU A 1 205 ? -15.606 -7.133 4.365 1.00 90.50 205 LEU A O 1
ATOM 1717 N N . VAL A 1 206 ? -17.308 -6.477 5.680 1.00 88.62 206 VAL A N 1
ATOM 1718 C CA . VAL A 1 206 ? -18.257 -6.213 4.582 1.00 88.62 206 VAL A CA 1
ATOM 1719 C C . VAL A 1 206 ? -17.713 -5.175 3.595 1.00 88.62 206 VAL A C 1
ATOM 1721 O O . VAL A 1 206 ? -17.830 -5.333 2.384 1.00 88.62 206 VAL A O 1
ATOM 1724 N N . LEU A 1 207 ? -17.099 -4.095 4.084 1.00 85.12 207 LEU A N 1
ATOM 1725 C CA . LEU A 1 207 ? -16.549 -3.054 3.210 1.00 85.12 207 LEU A CA 1
ATOM 1726 C C . LEU A 1 207 ? -15.313 -3.516 2.430 1.00 85.12 207 LEU A C 1
ATOM 1728 O O . LEU A 1 207 ? -15.026 -2.955 1.372 1.00 85.12 207 LEU A O 1
ATOM 1732 N N . ILE A 1 208 ? -14.575 -4.505 2.936 1.00 87.50 208 ILE A N 1
ATOM 1733 C CA . ILE A 1 208 ? -13.412 -5.075 2.246 1.00 87.50 208 ILE A CA 1
ATOM 1734 C C . ILE A 1 208 ? -13.836 -5.978 1.098 1.00 87.50 208 ILE A C 1
ATOM 1736 O O . ILE A 1 208 ? -13.192 -5.940 0.055 1.00 87.50 208 ILE A O 1
ATOM 1740 N N . GLU A 1 209 ? -14.929 -6.729 1.245 1.00 82.19 209 GLU A N 1
ATOM 1741 C CA . GLU A 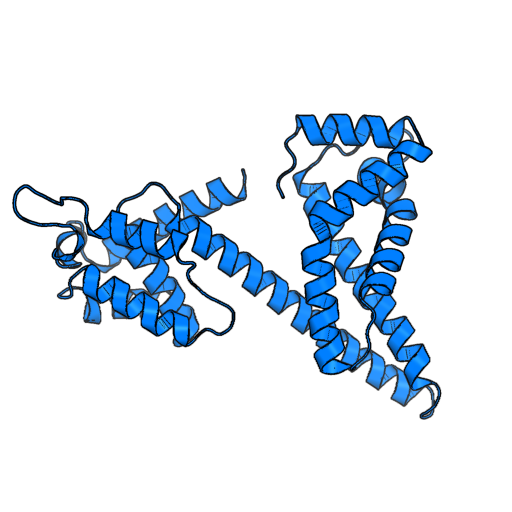1 209 ? -15.462 -7.582 0.171 1.00 82.19 209 GLU A CA 1
ATOM 1742 C C . GLU A 1 209 ? -15.779 -6.787 -1.107 1.00 82.19 209 GLU A C 1
ATOM 1744 O O . GLU A 1 209 ? -15.659 -7.308 -2.213 1.00 82.19 209 GLU A O 1
ATOM 1749 N N . ASN A 1 210 ? -16.090 -5.495 -0.968 1.00 77.75 210 ASN A N 1
ATOM 1750 C CA . ASN A 1 210 ? -16.348 -4.588 -2.088 1.00 77.75 210 ASN A CA 1
ATOM 1751 C C . ASN A 1 210 ? -15.076 -4.012 -2.744 1.00 77.75 210 ASN A C 1
ATOM 1753 O O . ASN A 1 210 ? -15.176 -3.254 -3.710 1.00 77.75 210 ASN A O 1
ATOM 1757 N N . ILE A 1 211 ? -13.876 -4.339 -2.250 1.00 77.38 211 ILE A N 1
ATOM 1758 C CA . ILE A 1 211 ? -12.597 -3.837 -2.770 1.00 77.38 211 ILE A CA 1
ATOM 1759 C C . ILE A 1 211 ? -11.773 -5.020 -3.309 1.00 77.38 211 ILE A C 1
ATOM 1761 O O . ILE A 1 211 ? -11.013 -5.631 -2.561 1.00 77.38 211 ILE A O 1
ATOM 1765 N N . PRO A 1 212 ? -11.814 -5.313 -4.626 1.00 73.94 212 PRO A N 1
ATOM 1766 C CA . PRO A 1 212 ? -11.258 -6.553 -5.191 1.00 73.94 212 PRO A CA 1
ATOM 1767 C C . PRO A 1 212 ? -9.758 -6.795 -4.961 1.00 73.94 212 PRO A C 1
ATOM 1769 O O . PRO A 1 212 ? -9.278 -7.916 -5.084 1.00 73.94 212 PRO A O 1
ATOM 1772 N N . TRP A 1 213 ? -8.988 -5.739 -4.690 1.00 78.00 213 TRP A N 1
ATOM 1773 C CA . TRP A 1 213 ? -7.537 -5.809 -4.491 1.00 78.00 213 TRP A CA 1
ATOM 1774 C C . TRP A 1 213 ? -7.123 -5.819 -3.013 1.00 78.00 213 TRP A C 1
ATOM 1776 O O . TRP A 1 213 ? -5.928 -5.889 -2.715 1.00 78.00 213 TRP A O 1
ATOM 1786 N N . LEU A 1 214 ? -8.081 -5.723 -2.091 1.00 83.69 214 LEU A N 1
ATOM 1787 C CA . LEU A 1 214 ? -7.854 -5.678 -0.655 1.00 83.69 214 LEU A CA 1
ATOM 1788 C C . LEU A 1 214 ? -8.500 -6.903 -0.006 1.00 83.69 214 LEU A C 1
ATOM 1790 O O . LEU A 1 214 ? -9.645 -7.234 -0.272 1.00 83.69 214 LEU A O 1
ATOM 1794 N N . SER A 1 215 ? -7.762 -7.575 0.869 1.00 83.81 215 SER A N 1
ATOM 1795 C CA . SER A 1 215 ? -8.258 -8.714 1.641 1.00 83.81 215 SER A CA 1
ATOM 1796 C C . SER A 1 215 ? -7.612 -8.716 3.019 1.00 83.81 215 SER A C 1
ATOM 1798 O O . SER A 1 215 ? -6.542 -8.131 3.191 1.00 83.81 215 SER A O 1
ATOM 1800 N N . ILE A 1 216 ? -8.247 -9.373 3.989 1.00 86.00 216 ILE A N 1
ATOM 1801 C CA . ILE A 1 216 ? -7.655 -9.665 5.300 1.00 86.00 216 ILE A CA 1
ATOM 1802 C C . ILE A 1 216 ? -7.315 -11.151 5.330 1.00 86.00 216 ILE A C 1
ATOM 1804 O O . ILE A 1 216 ? -8.198 -11.972 5.069 1.00 86.00 216 ILE A O 1
ATOM 1808 N N . THR A 1 217 ? -6.062 -11.496 5.626 1.00 87.81 217 THR A N 1
ATOM 1809 C CA . THR A 1 217 ? -5.657 -12.904 5.784 1.00 87.81 217 THR A CA 1
ATOM 1810 C C . THR A 1 217 ? -6.229 -13.501 7.070 1.00 87.81 217 THR A C 1
ATOM 1812 O O . THR A 1 217 ? -6.660 -12.773 7.964 1.00 87.81 217 THR A O 1
ATOM 1815 N N . GLU A 1 218 ? -6.228 -14.826 7.206 1.00 88.69 218 GLU A N 1
ATOM 1816 C CA . GLU A 1 218 ? -6.711 -15.467 8.437 1.00 88.69 218 GLU A CA 1
ATOM 1817 C C . GLU A 1 218 ? -5.859 -15.086 9.658 1.00 88.69 218 GLU A C 1
ATOM 1819 O O . GLU A 1 218 ? -6.394 -14.871 10.746 1.00 88.69 218 GLU A O 1
ATOM 1824 N N . GLU A 1 219 ? -4.553 -14.876 9.479 1.00 91.69 219 GLU A N 1
ATOM 1825 C CA . GLU A 1 219 ? -3.662 -14.390 10.537 1.00 91.69 219 GLU A CA 1
ATOM 1826 C C . GLU A 1 219 ? -4.029 -12.963 10.960 1.00 91.69 219 GLU A C 1
ATOM 1828 O O . GLU A 1 219 ? -4.122 -12.657 12.149 1.00 91.69 219 GLU A O 1
ATOM 1833 N N . GLU A 1 220 ? -4.289 -12.082 9.994 1.00 93.31 220 GLU A N 1
ATOM 1834 C CA . GLU A 1 220 ? -4.719 -10.710 10.260 1.00 93.31 220 GLU A CA 1
ATOM 1835 C C . GLU A 1 220 ? -6.102 -10.672 10.940 1.00 93.31 220 GLU A C 1
ATOM 1837 O O . GLU A 1 220 ? -6.315 -9.875 11.860 1.00 93.31 220 GLU A O 1
ATOM 1842 N N . LYS A 1 221 ? -7.030 -11.561 10.556 1.00 93.56 221 LYS A N 1
ATOM 1843 C CA . LYS A 1 221 ? -8.321 -11.726 11.246 1.00 93.56 221 LYS A CA 1
ATOM 1844 C C . LYS A 1 221 ? -8.116 -12.180 12.687 1.00 93.56 221 LYS A C 1
ATOM 1846 O O . LYS A 1 221 ? -8.703 -11.577 13.585 1.00 93.56 221 LYS A O 1
ATOM 1851 N N . ALA A 1 222 ? -7.258 -13.171 12.923 1.00 94.38 222 ALA A N 1
ATOM 1852 C CA . ALA A 1 222 ? -6.947 -13.659 14.264 1.00 94.38 222 ALA A CA 1
ATOM 1853 C C . ALA A 1 222 ? -6.373 -12.547 15.157 1.00 94.38 222 ALA A C 1
ATOM 1855 O O . ALA A 1 222 ? -6.761 -12.431 16.319 1.00 94.38 222 ALA A O 1
ATOM 1856 N N . VAL A 1 223 ? -5.522 -11.667 14.616 1.00 96.31 223 VAL A N 1
ATOM 1857 C CA . VAL A 1 223 ? -4.999 -10.497 15.346 1.00 96.31 223 VAL A CA 1
ATOM 1858 C C . VAL A 1 223 ? -6.115 -9.531 15.759 1.00 96.31 223 VAL A C 1
ATOM 1860 O O . VAL A 1 223 ? -6.094 -9.006 16.878 1.00 96.31 223 VAL A O 1
ATOM 1863 N N . LEU A 1 224 ? -7.088 -9.276 14.879 1.00 96.69 224 LEU A N 1
ATOM 1864 C CA . LEU A 1 224 ? -8.226 -8.404 15.185 1.00 96.69 224 LEU A CA 1
ATOM 1865 C C . LEU A 1 224 ? -9.161 -9.042 16.220 1.00 96.69 224 LEU A C 1
ATOM 1867 O O . LEU A 1 224 ? -9.514 -8.374 17.194 1.00 96.69 224 LEU A O 1
ATOM 1871 N N . ILE A 1 225 ? -9.493 -10.326 16.059 1.00 97.00 225 ILE A N 1
ATOM 1872 C CA . ILE A 1 225 ? -10.334 -11.091 16.994 1.00 97.00 225 ILE A CA 1
ATOM 1873 C C . ILE A 1 225 ? -9.682 -11.140 18.377 1.00 97.00 225 ILE A C 1
ATOM 1875 O O . ILE A 1 225 ? -10.302 -10.733 19.354 1.00 97.00 225 ILE A O 1
ATOM 1879 N N . ALA A 1 226 ? -8.399 -11.496 18.465 1.00 96.56 226 ALA A N 1
ATOM 1880 C CA . ALA A 1 226 ? -7.668 -11.492 19.730 1.00 96.56 226 ALA A CA 1
ATOM 1881 C C . ALA A 1 226 ? -7.627 -10.096 20.378 1.00 96.56 226 ALA A C 1
ATOM 1883 O O . ALA A 1 226 ? -7.568 -9.970 21.599 1.00 96.56 226 ALA A O 1
ATOM 1884 N N . GLY A 1 227 ? -7.646 -9.025 19.579 1.00 96.56 227 GLY A N 1
ATOM 1885 C CA . GLY A 1 227 ? -7.780 -7.657 20.076 1.00 96.56 227 GLY A CA 1
ATOM 1886 C C . GLY A 1 227 ? -9.156 -7.366 20.679 1.00 96.56 227 GLY A C 1
ATOM 1887 O O . GLY A 1 227 ? -9.224 -6.707 21.715 1.00 96.56 227 GLY A O 1
ATOM 1888 N N . LEU A 1 228 ? -10.223 -7.853 20.044 1.00 97.12 228 LEU A N 1
ATOM 1889 C CA . LEU A 1 228 ? -11.611 -7.717 20.497 1.00 97.12 228 LEU A CA 1
ATOM 1890 C C . LEU A 1 228 ? -11.900 -8.560 21.746 1.00 97.12 228 LEU A C 1
ATOM 1892 O O . LEU A 1 228 ? -12.654 -8.129 22.613 1.00 97.12 228 LEU A O 1
ATOM 1896 N N . GLU A 1 229 ? -11.282 -9.732 21.866 1.00 96.75 229 GLU A N 1
ATOM 1897 C CA . GLU A 1 229 ? -11.518 -10.664 22.974 1.00 96.75 229 GLU A CA 1
ATOM 1898 C C . GLU A 1 229 ? -10.822 -10.283 24.285 1.00 96.75 229 GLU A C 1
ATOM 1900 O O . GLU A 1 229 ? -11.116 -10.874 25.326 1.00 96.75 229 GLU A O 1
ATOM 1905 N N . LYS A 1 230 ? -9.918 -9.297 24.260 1.00 96.12 230 LYS A N 1
ATOM 1906 C CA . LYS A 1 230 ? -9.269 -8.786 25.473 1.00 96.12 230 LYS A CA 1
ATOM 1907 C C . LYS A 1 230 ? -10.296 -8.198 26.435 1.00 96.12 230 LYS A C 1
ATOM 1909 O O . LYS A 1 230 ? -11.224 -7.507 26.014 1.00 96.12 230 LYS A O 1
ATOM 1914 N N . SER A 1 231 ? -10.068 -8.403 27.729 1.00 94.69 231 SER A N 1
ATOM 1915 C CA . SER A 1 231 ? -10.812 -7.721 28.787 1.00 94.69 231 SER A CA 1
ATOM 1916 C C . SER A 1 231 ? -10.608 -6.212 28.679 1.00 94.69 231 SER A C 1
ATOM 1918 O O . SER A 1 231 ? -9.471 -5.735 28.585 1.00 94.69 231 SER A O 1
ATOM 1920 N N . TYR A 1 232 ? -11.712 -5.473 28.651 1.00 91.44 232 TYR A N 1
ATOM 1921 C CA . TYR A 1 232 ? -11.710 -4.019 28.781 1.00 91.44 232 TYR A CA 1
ATOM 1922 C C . TYR A 1 232 ? -11.764 -3.628 30.260 1.00 91.44 232 TYR A C 1
ATOM 1924 O O . TYR A 1 232 ? -10.952 -2.819 30.708 1.00 91.44 232 TYR A O 1
ATOM 1932 N N . ASP A 1 233 ? -12.647 -4.285 31.013 1.00 91.06 233 ASP A N 1
ATOM 1933 C CA . ASP A 1 233 ? -12.702 -4.265 32.473 1.00 91.06 233 ASP A CA 1
ATOM 1934 C C . ASP A 1 233 ? -13.036 -5.671 33.017 1.00 91.06 233 ASP A C 1
ATOM 1936 O O . ASP A 1 233 ? -12.922 -6.667 32.297 1.00 91.06 233 ASP A O 1
ATOM 1940 N N . GLU A 1 234 ? -13.394 -5.760 34.298 1.00 85.81 234 GLU A N 1
ATOM 1941 C CA . GLU A 1 234 ? -13.715 -7.017 34.988 1.00 85.81 234 GLU A CA 1
ATOM 1942 C C . GLU A 1 234 ? -14.947 -7.742 34.418 1.00 85.81 234 GLU A C 1
ATOM 1944 O O . GLU A 1 234 ? -15.060 -8.957 34.567 1.00 85.81 234 GLU A O 1
ATOM 1949 N N . ASN A 1 235 ? -15.849 -7.025 33.742 1.00 89.56 235 ASN A N 1
ATOM 1950 C CA . ASN A 1 235 ? -17.167 -7.513 33.338 1.00 89.56 235 ASN A CA 1
ATOM 1951 C C . ASN A 1 235 ? -17.377 -7.561 31.819 1.00 89.56 235 ASN A C 1
ATOM 1953 O O . ASN A 1 235 ? -18.303 -8.233 31.366 1.00 89.56 235 ASN A O 1
ATOM 1957 N N . GLN A 1 236 ? -16.553 -6.870 31.025 1.00 93.12 236 GLN A N 1
ATOM 1958 C CA . GLN A 1 236 ? -16.735 -6.813 29.571 1.00 93.12 236 GLN A CA 1
ATOM 1959 C C . GLN A 1 236 ? -15.437 -6.944 28.770 1.00 93.12 236 GLN A C 1
ATOM 1961 O O . GLN A 1 236 ? -14.347 -6.523 29.176 1.00 93.12 236 GLN A O 1
ATOM 1966 N N . LYS A 1 237 ? -15.573 -7.514 27.571 1.00 95.69 237 LYS A N 1
ATOM 1967 C CA . LYS A 1 237 ? -14.519 -7.551 26.554 1.00 95.69 237 LYS A CA 1
ATOM 1968 C C . LYS A 1 237 ? -14.600 -6.307 25.680 1.00 95.69 237 LYS A C 1
ATOM 1970 O O . LYS A 1 237 ? -15.673 -5.738 25.504 1.00 95.69 237 LYS A O 1
ATOM 1975 N N . TYR A 1 238 ? -13.490 -5.933 25.042 1.00 96.94 238 TYR A N 1
ATOM 1976 C CA . TYR A 1 238 ? -13.482 -4.843 24.056 1.00 96.94 238 TYR A CA 1
ATOM 1977 C C . TYR A 1 238 ? -14.544 -5.029 22.959 1.00 96.94 238 TYR A C 1
ATOM 1979 O O . TYR A 1 238 ? -15.089 -4.040 22.481 1.00 96.94 238 TYR A O 1
ATOM 1987 N N . ALA A 1 239 ? -14.841 -6.271 22.567 1.00 96.25 239 ALA A N 1
ATOM 1988 C CA . ALA A 1 239 ? -15.859 -6.615 21.574 1.00 96.25 239 ALA A CA 1
ATOM 1989 C C . ALA A 1 239 ? -17.234 -5.988 21.854 1.00 96.25 239 ALA A C 1
ATOM 1991 O O . ALA A 1 239 ? -17.893 -5.533 20.914 1.00 96.25 239 ALA A O 1
ATOM 1992 N N . ASP A 1 240 ? -17.630 -5.949 23.126 1.00 96.12 240 ASP A N 1
ATOM 1993 C CA . ASP A 1 240 ? -18.983 -5.603 23.566 1.00 96.12 240 ASP A CA 1
ATOM 1994 C C . ASP A 1 240 ? -19.138 -4.104 23.861 1.00 96.12 240 ASP A C 1
ATOM 1996 O O . ASP A 1 240 ? -20.244 -3.564 23.805 1.00 96.12 240 ASP A O 1
ATOM 2000 N N . VAL A 1 241 ? -18.019 -3.415 24.099 1.00 96.81 241 VAL A N 1
ATOM 2001 C CA . VAL A 1 241 ? -17.975 -1.992 24.452 1.00 96.81 241 VAL A CA 1
ATOM 2002 C C . VAL A 1 241 ? -18.424 -1.131 23.272 1.00 96.81 241 VAL A C 1
ATOM 2004 O O . VAL A 1 241 ? -18.002 -1.339 22.124 1.00 96.81 241 VAL A O 1
ATOM 2007 N N . LYS A 1 242 ? -19.257 -0.122 23.549 1.00 96.50 242 LYS A N 1
ATOM 2008 C CA . LYS A 1 242 ? -19.685 0.849 22.536 1.00 96.50 242 LYS A CA 1
ATOM 2009 C C . LYS A 1 242 ? -18.522 1.722 22.090 1.00 96.50 242 LYS A C 1
ATOM 2011 O O . LYS A 1 242 ? -17.713 2.176 22.893 1.00 96.50 242 LYS A O 1
ATOM 2016 N N . TYR A 1 243 ? -18.479 2.045 20.804 1.00 95.56 243 TYR A N 1
ATOM 2017 C CA . TYR A 1 243 ? -17.408 2.866 20.249 1.00 95.56 243 TYR A CA 1
ATOM 2018 C C . TYR A 1 243 ? -17.305 4.252 20.908 1.00 95.56 243 TYR A C 1
ATOM 2020 O O . TYR A 1 243 ? -16.205 4.764 21.124 1.00 95.56 243 TYR A O 1
ATOM 2028 N N . SER A 1 244 ? -18.444 4.839 21.280 1.00 95.88 244 SER A N 1
ATOM 2029 C CA . SER A 1 244 ? -18.492 6.135 21.963 1.00 95.88 244 SER A CA 1
ATOM 2030 C C . SER A 1 244 ? -17.857 6.157 23.348 1.00 95.88 244 SER A C 1
ATOM 2032 O O . SER A 1 244 ? -17.409 7.219 23.780 1.00 95.88 244 SER A O 1
ATOM 2034 N N . GLU A 1 245 ? -17.734 5.013 24.020 1.00 94.75 245 GLU A N 1
ATOM 2035 C CA . GLU A 1 245 ? -17.099 4.933 25.342 1.00 94.75 245 GLU A CA 1
ATOM 2036 C C . GLU A 1 245 ? -15.594 5.207 25.286 1.00 94.75 245 GLU A C 1
ATOM 2038 O O . GLU A 1 245 ? -14.988 5.584 26.288 1.00 94.75 245 GLU A O 1
ATOM 2043 N N . PHE A 1 246 ? -14.984 5.102 24.104 1.00 94.69 246 PHE A N 1
ATOM 2044 C CA . PHE A 1 246 ? -13.577 5.439 23.913 1.00 94.69 246 PHE A CA 1
ATOM 2045 C C . PHE A 1 246 ? -13.348 6.935 23.672 1.00 94.69 246 PHE A C 1
ATOM 2047 O O . PHE A 1 246 ? -12.196 7.374 23.693 1.00 94.69 246 PHE A O 1
ATOM 2054 N N . TYR A 1 247 ? -14.390 7.736 23.419 1.00 95.38 247 TYR A N 1
ATOM 2055 C CA . TYR A 1 247 ? -14.217 9.146 23.076 1.00 95.38 247 TYR A CA 1
ATOM 2056 C C . TYR A 1 247 ? -13.585 9.947 24.220 1.00 95.38 247 TYR A C 1
ATOM 2058 O O . TYR A 1 247 ? -13.952 9.864 25.389 1.00 95.38 247 TYR A O 1
ATOM 2066 N N . MET A 1 248 ? -12.626 10.795 23.859 1.00 91.19 248 MET A N 1
ATOM 2067 C CA . MET A 1 248 ? -12.047 11.771 24.769 1.00 91.19 248 MET A CA 1
ATOM 2068 C C . MET A 1 248 ? -13.061 12.876 25.089 1.00 91.19 248 MET A C 1
ATOM 2070 O O . MET A 1 248 ? -13.938 13.195 24.287 1.00 91.19 248 MET A O 1
ATOM 2074 N N . LYS A 1 249 ? -12.843 13.587 26.203 1.00 89.75 249 LYS A N 1
ATOM 2075 C CA . LYS A 1 249 ? -13.668 14.736 26.636 1.00 89.75 249 LYS A CA 1
ATOM 2076 C C . LYS A 1 249 ? -13.872 15.823 25.567 1.00 89.75 249 LYS A C 1
ATOM 2078 O O . LYS A 1 249 ? -14.840 16.565 25.631 1.00 89.75 249 LYS A O 1
ATOM 2083 N N . LYS A 1 250 ? -12.961 15.929 24.590 1.00 89.56 250 LYS A N 1
ATOM 2084 C CA . LYS A 1 250 ? -13.028 16.889 23.471 1.00 89.56 250 LYS A CA 1
ATOM 2085 C C . LYS A 1 250 ? -14.026 16.494 22.370 1.00 89.56 250 LYS A C 1
ATOM 2087 O O . LYS A 1 250 ? -14.123 17.202 21.367 1.00 89.56 250 LYS A O 1
ATOM 2092 N N . GLY A 1 251 ? -14.712 15.365 22.524 1.00 91.75 251 GLY A N 1
ATOM 2093 C CA . GLY A 1 251 ? -15.751 14.893 21.619 1.00 91.75 251 GLY A CA 1
ATOM 2094 C C . GLY A 1 251 ? -15.277 13.882 20.563 1.00 91.75 251 GLY A C 1
ATOM 2095 O O . GLY A 1 251 ? -14.072 13.641 20.406 1.00 91.75 251 GLY A O 1
ATOM 2096 N N . PRO A 1 252 ? -16.230 13.291 19.824 1.00 91.19 252 PRO A N 1
ATOM 2097 C CA . PRO A 1 252 ? -16.012 12.195 18.875 1.00 91.19 252 PRO A CA 1
ATOM 2098 C C . PRO A 1 252 ? -15.041 12.548 17.749 1.00 91.19 252 PRO A C 1
ATOM 2100 O O . PRO A 1 252 ? -14.013 11.892 17.597 1.00 91.1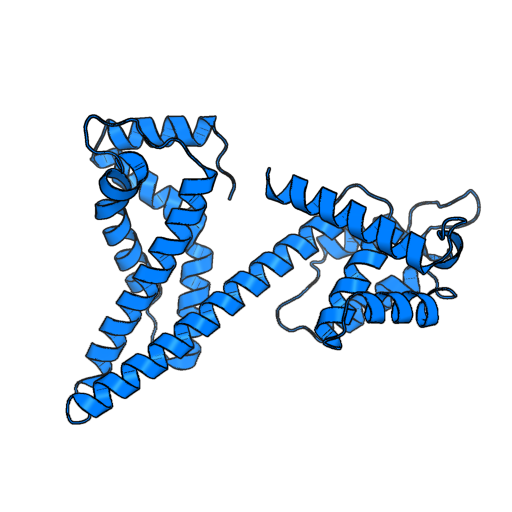9 252 PRO A O 1
ATOM 2103 N N . ILE A 1 253 ? -15.306 13.622 17.000 1.00 92.88 253 ILE A N 1
ATOM 2104 C CA . ILE A 1 253 ? -14.478 14.027 15.850 1.00 92.88 253 ILE A CA 1
ATOM 2105 C C . ILE A 1 253 ? -13.030 14.307 16.263 1.00 92.88 253 ILE A C 1
ATOM 2107 O O . ILE A 1 253 ? -12.091 13.870 15.595 1.00 92.88 253 ILE A O 1
ATOM 2111 N N . SER A 1 254 ? -12.841 14.995 17.393 1.00 93.12 254 SER A N 1
ATOM 2112 C CA . SER A 1 254 ? -11.515 15.259 17.959 1.00 93.12 254 SER A CA 1
ATOM 2113 C C . SER A 1 254 ? -10.787 13.963 18.325 1.00 93.12 254 SER A C 1
ATOM 2115 O O . SER A 1 254 ? -9.582 13.852 18.107 1.00 93.12 254 SER A O 1
ATOM 2117 N N . SER A 1 255 ? -11.519 12.984 18.861 1.00 93.94 255 SER A N 1
ATOM 2118 C CA . SER A 1 255 ? -10.979 11.683 19.266 1.00 93.94 255 SER A CA 1
ATOM 2119 C C . SER A 1 255 ? -10.541 10.855 18.069 1.00 93.94 255 SER A C 1
ATOM 2121 O O . SER A 1 255 ? -9.390 10.431 17.996 1.00 93.94 255 SER A O 1
ATOM 2123 N N . ILE A 1 256 ? -11.433 10.722 17.092 1.00 94.00 256 ILE A N 1
ATOM 2124 C CA . ILE A 1 256 ? -11.196 10.040 15.823 1.00 94.00 256 ILE A CA 1
ATOM 2125 C C . ILE A 1 256 ? -9.950 10.616 15.134 1.00 94.00 256 ILE A C 1
ATOM 2127 O O . ILE A 1 256 ? -9.010 9.880 14.831 1.00 94.00 256 ILE A O 1
ATOM 2131 N N . SER A 1 257 ? -9.901 11.941 14.961 1.00 92.56 257 SER A N 1
ATOM 2132 C CA . SER A 1 257 ? -8.784 12.625 14.301 1.00 92.56 257 SER A CA 1
ATOM 2133 C C . SER A 1 257 ? -7.448 12.399 15.020 1.00 92.56 257 SER A C 1
ATOM 2135 O O . SER A 1 257 ? -6.447 12.101 14.364 1.00 92.56 257 SER A O 1
ATOM 2137 N N . ASP A 1 258 ? -7.422 12.485 16.357 1.00 94.44 258 ASP A N 1
ATOM 2138 C CA . ASP A 1 258 ? -6.224 12.197 17.159 1.00 94.44 258 ASP A CA 1
ATOM 2139 C C . ASP A 1 258 ? -5.734 10.761 16.941 1.00 94.44 258 ASP A C 1
ATOM 2141 O O . ASP A 1 258 ? -4.548 10.549 16.679 1.00 94.44 258 ASP A O 1
ATOM 2145 N N . TRP A 1 259 ? -6.631 9.775 16.983 1.00 95.31 259 TRP A N 1
ATOM 2146 C CA . TRP A 1 259 ? -6.248 8.376 16.802 1.00 95.31 259 TRP A CA 1
ATOM 2147 C C . TRP A 1 259 ? -5.698 8.117 15.410 1.00 95.31 259 TRP A C 1
ATOM 2149 O O . TRP A 1 259 ? -4.605 7.566 15.303 1.00 95.31 259 TRP A O 1
ATOM 2159 N N . ILE A 1 260 ? -6.386 8.573 14.363 1.00 94.50 260 ILE A N 1
ATOM 2160 C CA . ILE A 1 260 ? -5.926 8.433 12.977 1.00 94.50 260 ILE A CA 1
ATOM 2161 C C . ILE A 1 260 ? -4.543 9.052 12.796 1.00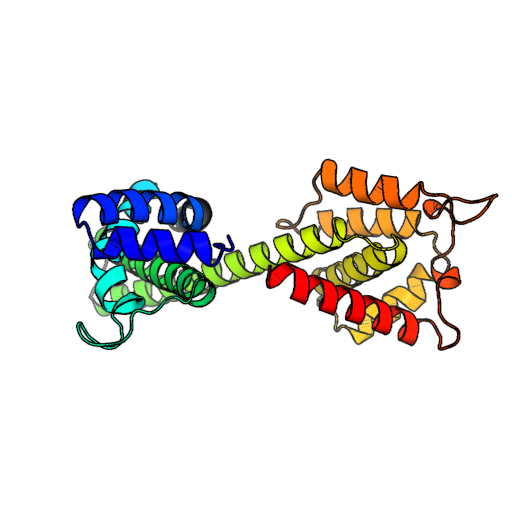 94.50 260 ILE A C 1
ATOM 2163 O O . ILE A 1 260 ? -3.672 8.431 12.192 1.00 94.50 260 ILE A O 1
ATOM 2167 N N . ASN A 1 261 ? -4.310 10.250 13.336 1.00 94.12 261 ASN A N 1
ATOM 2168 C CA . ASN A 1 261 ? -3.013 10.909 13.213 1.00 94.12 261 ASN A CA 1
ATOM 2169 C C . ASN A 1 261 ? -1.911 10.112 13.925 1.00 94.12 261 ASN A C 1
ATOM 2171 O O . ASN A 1 261 ? -0.851 9.894 13.342 1.00 94.12 261 ASN A O 1
ATOM 2175 N N . ARG A 1 262 ? -2.178 9.585 15.127 1.00 93.44 262 ARG A N 1
ATOM 2176 C CA . ARG A 1 262 ? -1.226 8.711 15.833 1.00 93.44 262 ARG A CA 1
ATOM 2177 C C . ARG A 1 262 ? -0.946 7.422 15.065 1.00 93.44 262 ARG A C 1
ATOM 2179 O O . ARG A 1 262 ? 0.213 7.024 14.977 1.00 93.44 262 ARG A O 1
ATOM 2186 N N . VAL A 1 263 ? -1.972 6.782 14.497 1.00 95.44 263 VAL A N 1
ATOM 2187 C CA . VAL A 1 263 ? -1.789 5.588 13.657 1.00 95.44 263 VAL A CA 1
ATOM 2188 C C . VAL A 1 263 ? -0.958 5.936 12.422 1.00 95.44 263 VAL A C 1
ATOM 2190 O O . VAL A 1 263 ? 0.001 5.230 12.132 1.00 95.44 263 VAL A O 1
ATOM 2193 N N . ASN A 1 264 ? -1.238 7.054 11.750 1.00 93.62 264 ASN A N 1
ATOM 2194 C CA . ASN A 1 264 ? -0.460 7.527 10.601 1.00 93.62 264 ASN A CA 1
ATOM 2195 C C . ASN A 1 264 ? 1.006 7.784 10.951 1.00 93.62 264 ASN A C 1
ATOM 2197 O O . ASN A 1 264 ? 1.891 7.420 10.180 1.00 93.62 264 ASN A O 1
ATOM 2201 N N . ASP A 1 265 ? 1.288 8.367 12.111 1.00 93.38 265 ASP A N 1
ATOM 2202 C CA . ASP A 1 265 ? 2.664 8.579 12.552 1.00 93.38 265 ASP A CA 1
ATOM 2203 C C . ASP A 1 265 ? 3.369 7.265 12.907 1.00 93.38 265 ASP A C 1
ATOM 2205 O O . ASP A 1 265 ? 4.570 7.133 12.673 1.00 93.38 265 ASP A O 1
ATOM 2209 N N . MET A 1 266 ? 2.638 6.264 13.404 1.00 93.25 266 MET A N 1
ATOM 2210 C CA . MET A 1 266 ? 3.169 4.912 13.597 1.00 93.25 266 MET A CA 1
ATOM 2211 C C . MET A 1 266 ? 3.428 4.208 12.262 1.00 93.25 266 MET A C 1
ATOM 2213 O O . MET A 1 266 ? 4.515 3.671 12.083 1.00 93.25 266 MET A O 1
ATOM 2217 N N . ILE A 1 267 ? 2.506 4.287 11.295 1.00 91.56 267 ILE A N 1
ATOM 2218 C CA . ILE A 1 267 ? 2.708 3.772 9.931 1.00 91.56 267 ILE A CA 1
ATOM 2219 C C . ILE A 1 267 ? 3.965 4.393 9.320 1.00 91.56 267 ILE A C 1
ATOM 2221 O O . ILE A 1 267 ? 4.811 3.673 8.809 1.00 91.56 267 ILE A O 1
ATOM 2225 N N . LYS A 1 268 ? 4.127 5.721 9.401 1.00 88.69 268 LYS A N 1
ATOM 2226 C CA . LYS A 1 268 ? 5.319 6.408 8.876 1.00 88.69 268 LYS A CA 1
ATOM 2227 C C . LYS A 1 268 ? 6.612 5.909 9.515 1.00 88.69 268 LYS A C 1
ATOM 2229 O O . LYS A 1 268 ? 7.636 5.922 8.850 1.00 88.69 268 LYS A O 1
ATOM 2234 N N . LYS A 1 269 ? 6.589 5.526 10.794 1.00 87.00 269 LYS A N 1
ATOM 2235 C CA . LYS A 1 269 ? 7.755 4.942 11.470 1.00 87.00 269 LYS A CA 1
ATOM 2236 C C . LYS A 1 269 ? 8.016 3.515 10.997 1.00 87.00 269 LYS A C 1
ATOM 2238 O O . LYS A 1 269 ? 9.168 3.183 10.782 1.00 87.00 269 LYS A O 1
ATOM 2243 N N . GLU A 1 270 ? 6.977 2.705 10.810 1.00 83.62 270 GLU A N 1
ATOM 2244 C CA . GLU A 1 270 ? 7.107 1.335 10.289 1.00 83.62 270 GLU A CA 1
ATOM 2245 C C . GLU A 1 270 ? 7.477 1.281 8.801 1.00 83.62 270 GLU A C 1
ATOM 2247 O O . GLU A 1 270 ? 8.066 0.310 8.362 1.00 83.62 270 GLU A O 1
ATOM 2252 N N . LEU A 1 271 ? 7.146 2.306 8.012 1.00 74.94 271 LEU A N 1
ATOM 2253 C CA . LEU A 1 271 ? 7.551 2.414 6.603 1.00 74.94 271 LEU A CA 1
ATOM 2254 C C . LEU A 1 271 ? 8.975 2.959 6.406 1.00 74.94 271 LEU A C 1
ATOM 2256 O O . LEU A 1 271 ? 9.393 3.108 5.264 1.00 74.94 271 LEU A O 1
ATOM 2260 N N . LYS A 1 272 ? 9.654 3.348 7.489 1.00 71.88 272 LYS A N 1
ATOM 2261 C CA . LYS A 1 272 ? 11.043 3.838 7.496 1.00 71.88 272 LYS A CA 1
ATOM 2262 C C . LYS A 1 272 ? 12.018 2.819 8.107 1.00 71.88 272 LYS A C 1
ATOM 2264 O O . LYS A 1 272 ? 13.166 3.177 8.354 1.00 71.88 272 LYS A O 1
ATOM 2269 N N . LYS A 1 273 ? 11.527 1.636 8.475 1.00 54.44 273 LYS A N 1
ATOM 2270 C CA . LYS A 1 273 ? 12.259 0.574 9.171 1.00 54.44 273 LYS A CA 1
ATOM 2271 C C . LYS A 1 273 ? 12.449 -0.587 8.221 1.00 54.44 273 LYS A C 1
ATOM 2273 O O . LYS A 1 273 ? 13.614 -0.985 8.037 1.00 54.44 273 LYS A O 1
#